Protein AF-A0AAN6F9S7-F1 (afdb_monomer)

Structure (mmCIF, N/CA/C/O backbone):
data_AF-A0AAN6F9S7-F1
#
_entry.id   AF-A0AAN6F9S7-F1
#
loop_
_atom_site.group_PDB
_atom_site.id
_atom_site.type_symbol
_atom_site.label_atom_id
_atom_site.label_alt_id
_atom_site.label_comp_id
_atom_site.label_asym_id
_atom_site.label_entity_id
_atom_site.label_seq_id
_atom_site.pdbx_PDB_ins_code
_atom_site.Cartn_x
_atom_site.Cartn_y
_atom_site.Cartn_z
_atom_site.occupancy
_atom_site.B_iso_or_equiv
_atom_site.auth_seq_id
_atom_site.auth_comp_id
_atom_site.auth_asym_id
_atom_site.auth_atom_id
_atom_site.pdbx_PDB_model_num
ATOM 1 N N . MET A 1 1 ? 1.714 12.979 25.355 1.00 50.81 1 MET A N 1
ATOM 2 C CA . MET A 1 1 ? 0.387 13.638 25.343 1.00 50.81 1 MET A CA 1
ATOM 3 C C . MET A 1 1 ? -0.474 12.946 24.302 1.00 50.81 1 MET A C 1
ATOM 5 O O . MET A 1 1 ? 0.011 12.750 23.197 1.00 50.81 1 MET A O 1
ATOM 9 N N . GLN A 1 2 ? -1.697 12.537 24.646 1.00 65.50 2 GLN A N 1
ATOM 10 C CA . GLN A 1 2 ? -2.642 11.987 23.668 1.00 65.50 2 GLN A CA 1
ATOM 11 C C . GLN A 1 2 ? -3.186 13.127 22.795 1.00 65.50 2 GLN A C 1
ATOM 13 O O . GLN A 1 2 ? -3.563 14.173 23.320 1.00 65.50 2 GLN A O 1
ATOM 18 N N . SER A 1 3 ? -3.188 12.944 21.473 1.00 86.12 3 SER A N 1
ATOM 19 C CA . SER A 1 3 ? -3.710 13.943 20.533 1.00 86.12 3 SER A CA 1
ATOM 20 C C . SER A 1 3 ? -5.235 14.063 20.643 1.00 86.12 3 SER A C 1
ATOM 22 O O . SER A 1 3 ? -5.933 13.059 20.799 1.00 86.12 3 SER A O 1
ATOM 24 N N . THR A 1 4 ? -5.769 15.278 20.501 1.00 90.75 4 THR A N 1
ATOM 25 C CA . THR A 1 4 ? -7.220 15.525 20.409 1.00 90.75 4 THR A CA 1
ATOM 26 C C . THR A 1 4 ? -7.850 14.761 19.242 1.00 90.75 4 THR A C 1
ATOM 28 O O . THR A 1 4 ? -8.953 14.234 19.371 1.00 90.75 4 THR A O 1
ATOM 31 N N . LEU A 1 5 ? -7.118 14.613 18.131 1.00 90.88 5 LEU A N 1
ATOM 32 C CA . LEU A 1 5 ? -7.551 13.822 16.979 1.00 90.88 5 LEU A CA 1
ATOM 33 C C . LEU A 1 5 ? -7.741 12.343 17.343 1.00 90.88 5 LEU A C 1
ATOM 35 O O . LEU A 1 5 ? -8.756 11.750 16.993 1.00 90.88 5 LEU A O 1
ATOM 39 N N . TYR A 1 6 ? -6.801 11.760 18.090 1.00 91.12 6 TYR A N 1
ATOM 40 C CA . TYR A 1 6 ? -6.883 10.366 18.532 1.00 91.12 6 TYR A CA 1
ATOM 41 C C . TYR A 1 6 ? -8.116 10.123 19.418 1.00 91.12 6 TYR A C 1
ATOM 43 O O . TYR A 1 6 ? -8.855 9.162 19.197 1.00 91.12 6 TYR A O 1
ATOM 51 N N . ALA A 1 7 ? -8.390 11.026 20.366 1.00 91.94 7 ALA A N 1
ATOM 52 C CA . ALA A 1 7 ? -9.572 10.933 21.223 1.00 91.94 7 ALA A CA 1
ATOM 53 C C . ALA A 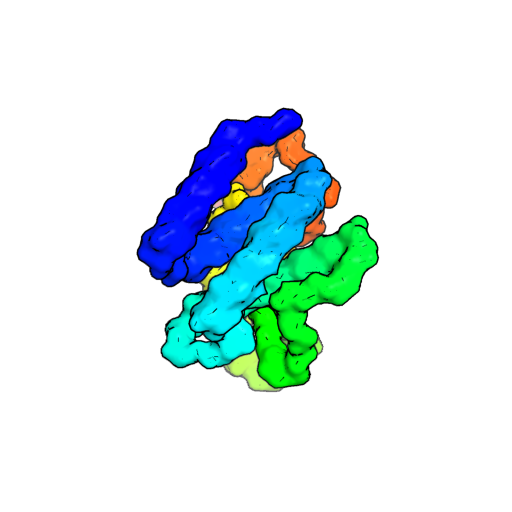1 7 ? -10.881 10.994 20.410 1.00 91.94 7 ALA A C 1
ATOM 55 O O . ALA A 1 7 ? -11.799 10.202 20.646 1.00 91.94 7 ALA A O 1
ATOM 56 N N . ASN A 1 8 ? -10.946 11.874 19.405 1.00 94.50 8 ASN A N 1
ATOM 57 C CA . ASN A 1 8 ? -12.099 11.990 18.509 1.00 94.50 8 ASN A CA 1
ATOM 58 C C . ASN A 1 8 ? -12.300 10.725 17.660 1.00 94.50 8 ASN A C 1
ATOM 60 O O . ASN A 1 8 ? -13.426 10.237 17.534 1.00 94.50 8 ASN A O 1
ATOM 64 N N . VAL A 1 9 ? -11.216 10.154 17.123 1.00 93.50 9 VAL A N 1
ATOM 65 C CA . VAL A 1 9 ? -11.259 8.903 16.349 1.00 93.50 9 VAL A CA 1
ATOM 66 C C . VAL A 1 9 ? -11.755 7.744 17.217 1.00 93.50 9 VAL A C 1
ATOM 68 O O . VAL A 1 9 ? -12.690 7.054 16.818 1.00 93.50 9 VAL A O 1
ATOM 71 N N . LYS A 1 10 ? -11.216 7.558 18.431 1.00 93.06 10 LYS A N 1
ATOM 72 C CA . LYS A 1 10 ? -11.673 6.500 19.356 1.00 93.06 10 LYS A CA 1
ATOM 73 C C . LYS A 1 10 ? -13.144 6.650 19.729 1.00 93.06 10 LYS A C 1
ATOM 75 O O . LYS A 1 10 ? -13.867 5.656 19.748 1.00 93.06 10 LYS A O 1
ATOM 80 N N . SER A 1 11 ? -13.589 7.880 19.979 1.00 94.81 11 SER A N 1
ATOM 81 C CA . SER A 1 11 ? -14.988 8.172 20.310 1.00 94.81 11 SER A CA 1
ATOM 82 C C . SER A 1 11 ? -15.916 7.819 19.147 1.00 94.81 11 SER A C 1
ATOM 84 O O . SER A 1 11 ? -16.926 7.147 19.336 1.00 94.81 11 SER A O 1
ATOM 86 N N . THR A 1 12 ? -15.531 8.192 17.925 1.00 94.88 12 THR A N 1
ATOM 87 C CA . THR A 1 12 ? -16.295 7.880 16.708 1.00 94.88 12 THR A CA 1
ATOM 88 C C . THR A 1 12 ? -16.335 6.375 16.438 1.00 94.88 12 THR A C 1
ATOM 90 O O . THR A 1 12 ? -17.400 5.830 16.162 1.00 94.88 12 THR A O 1
ATOM 93 N N . LEU A 1 13 ? -15.205 5.675 16.583 1.00 94.19 13 LEU A N 1
ATOM 94 C CA . LEU A 1 13 ? -15.141 4.217 16.440 1.00 94.19 13 LEU A CA 1
ATOM 95 C C . LEU A 1 13 ? -16.028 3.497 17.466 1.00 94.19 13 LEU A C 1
ATOM 97 O O . LEU A 1 13 ? -16.696 2.528 17.110 1.00 94.19 13 LEU A O 1
ATOM 101 N N . GLY A 1 14 ? -16.064 3.980 18.712 1.00 93.06 14 GLY A N 1
ATOM 102 C CA . GLY A 1 14 ? -16.951 3.452 19.750 1.00 93.06 14 GLY A CA 1
ATOM 103 C C . GLY A 1 14 ? -18.433 3.683 19.441 1.00 93.06 14 GLY A C 1
ATOM 104 O O . GLY A 1 14 ? -19.245 2.780 19.630 1.00 93.06 14 GLY A O 1
ATOM 105 N N . LEU A 1 15 ? -18.790 4.854 18.903 1.00 95.44 15 LEU A N 1
ATOM 106 C CA . LEU A 1 15 ? -20.161 5.150 18.468 1.00 95.44 15 LEU A CA 1
ATOM 107 C C . LEU A 1 15 ? -20.604 4.257 17.305 1.00 95.44 15 LEU A C 1
ATOM 109 O O . LEU A 1 15 ? -21.700 3.704 17.345 1.00 95.44 15 LEU A O 1
ATOM 113 N N . LEU A 1 16 ? -19.756 4.083 16.289 1.00 93.31 16 LEU A N 1
ATOM 114 C CA . LEU A 1 16 ? -20.054 3.204 15.153 1.00 93.31 16 LEU A CA 1
ATOM 115 C C . LEU A 1 16 ? -20.275 1.756 15.605 1.00 93.31 16 LEU A C 1
ATOM 117 O O . LEU A 1 16 ? -21.195 1.094 15.131 1.00 93.31 16 LEU A O 1
ATOM 121 N N . GLU A 1 17 ? -19.478 1.289 16.566 1.00 90.25 17 GLU A N 1
ATOM 122 C CA . GLU A 1 17 ? -19.620 -0.040 17.160 1.00 90.25 17 GLU A CA 1
ATOM 123 C C . GLU A 1 17 ? -20.923 -0.187 17.957 1.00 90.25 17 GLU A C 1
ATOM 125 O O . GLU A 1 17 ? -21.634 -1.175 17.780 1.00 90.25 17 GLU A O 1
ATOM 130 N N . ALA A 1 18 ? -21.293 0.818 18.758 1.00 92.75 18 ALA A N 1
ATOM 131 C CA . ALA A 1 18 ? -22.557 0.833 19.498 1.00 92.75 18 ALA A CA 1
ATOM 132 C C . ALA A 1 18 ? -23.789 0.823 18.575 1.00 92.75 18 ALA A C 1
ATOM 134 O O . ALA A 1 18 ? -24.818 0.240 18.909 1.00 92.75 18 ALA A O 1
ATOM 135 N N . LEU A 1 19 ? -23.673 1.443 17.400 1.00 94.69 19 LEU A N 1
ATOM 136 C CA . LEU A 1 19 ? -24.705 1.451 16.363 1.00 94.69 19 LEU A CA 1
ATOM 137 C C . LEU A 1 19 ? -24.661 0.209 15.454 1.00 94.69 19 LEU A C 1
ATOM 139 O O . LEU A 1 19 ? -25.454 0.111 14.520 1.00 94.69 19 LEU A O 1
ATOM 143 N N . ASN A 1 20 ? -23.748 -0.733 15.713 1.00 89.06 20 ASN A N 1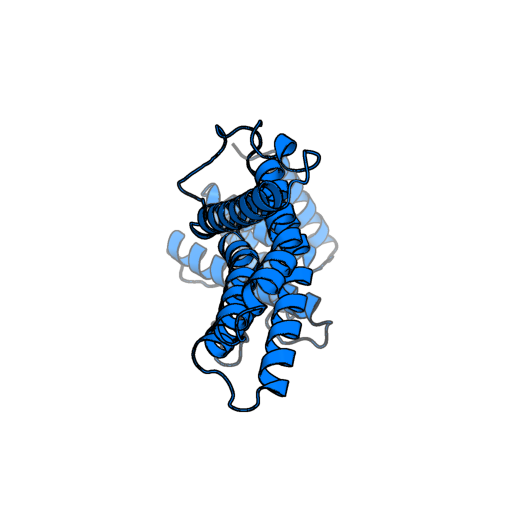
ATOM 144 C CA . ASN A 1 20 ? -23.512 -1.930 14.905 1.00 89.06 20 ASN A CA 1
ATOM 145 C C . ASN A 1 20 ? -23.203 -1.631 13.420 1.00 89.06 20 ASN A C 1
ATOM 147 O O . ASN A 1 20 ? -23.483 -2.446 12.538 1.00 89.06 20 ASN A O 1
ATOM 151 N N . TYR A 1 21 ? -22.604 -0.472 13.130 1.00 91.44 21 TYR A N 1
ATOM 152 C CA . TYR A 1 21 ? -22.098 -0.154 11.796 1.00 91.44 21 TYR A CA 1
ATOM 153 C C . TYR A 1 21 ? -20.731 -0.807 11.593 1.00 91.44 21 TYR A C 1
ATOM 155 O O . TYR A 1 21 ? -19.731 -0.408 12.191 1.00 91.44 21 TYR A O 1
ATOM 163 N N . GLN A 1 22 ? -20.690 -1.814 10.719 1.00 89.25 22 GLN A N 1
ATOM 164 C CA . GLN A 1 22 ? -19.474 -2.533 10.343 1.00 89.25 22 GLN A CA 1
ATOM 165 C C . GLN A 1 22 ? -19.223 -2.361 8.843 1.00 89.25 22 GLN A C 1
ATOM 167 O O . GLN A 1 22 ? -20.054 -2.743 8.019 1.00 89.25 22 GLN A O 1
ATOM 172 N N . SER A 1 23 ? -18.072 -1.793 8.489 1.00 91.81 23 SER A N 1
ATOM 173 C CA . SER A 1 23 ? -17.611 -1.657 7.105 1.00 91.81 23 SER A CA 1
ATOM 174 C C . SER A 1 23 ? -16.101 -1.883 7.022 1.00 91.81 23 SER A C 1
ATOM 176 O O . SER A 1 23 ? -15.410 -1.906 8.046 1.00 91.81 23 SER A O 1
ATOM 178 N N . LEU A 1 24 ? -15.586 -2.078 5.805 1.00 91.81 24 LEU A N 1
ATOM 179 C CA . LEU A 1 24 ? -14.158 -2.318 5.596 1.00 91.81 24 LEU A CA 1
ATOM 180 C C . LEU A 1 24 ? -13.338 -1.102 6.043 1.00 91.81 24 LEU A C 1
ATOM 182 O O . LEU A 1 24 ? -12.338 -1.251 6.737 1.00 91.81 24 LEU A O 1
ATOM 186 N N . GLU A 1 25 ? -13.832 0.092 5.741 1.00 92.31 25 GLU A N 1
ATOM 187 C CA . GLU A 1 25 ? -13.232 1.380 6.080 1.00 92.31 25 GLU A CA 1
ATOM 188 C C . GLU A 1 25 ? -13.176 1.586 7.599 1.00 92.31 25 GLU A C 1
ATOM 190 O O . GLU A 1 25 ? -12.201 2.127 8.123 1.00 92.31 25 GLU A O 1
ATOM 195 N N . VAL A 1 26 ? -14.188 1.115 8.340 1.00 92.50 26 VAL A N 1
ATOM 196 C CA . VAL A 1 26 ? -14.195 1.164 9.813 1.00 92.50 26 VAL A CA 1
ATOM 197 C C . VAL A 1 26 ? -13.119 0.247 10.395 1.00 92.50 26 VAL A C 1
ATOM 199 O O . VAL A 1 26 ? -12.436 0.628 11.349 1.00 92.50 26 VAL A O 1
ATOM 202 N N . VAL A 1 27 ? -12.930 -0.943 9.816 1.00 94.38 27 VAL A N 1
ATOM 203 C CA . VAL A 1 27 ? -11.855 -1.872 10.204 1.00 94.38 27 VAL A CA 1
ATOM 204 C C . VAL A 1 27 ? -10.484 -1.264 9.889 1.00 94.38 27 VAL A C 1
ATOM 206 O O . VAL A 1 27 ? -9.625 -1.221 10.767 1.00 94.38 27 VAL A O 1
ATOM 209 N N . GLN A 1 28 ? -10.295 -0.725 8.682 1.00 93.88 28 GLN A N 1
ATOM 210 C CA . GLN A 1 28 ? -9.059 -0.054 8.264 1.00 93.88 28 GLN A CA 1
ATOM 211 C C . GLN A 1 28 ? -8.729 1.153 9.161 1.00 93.88 28 GLN A C 1
ATOM 213 O O . GLN A 1 28 ? -7.606 1.284 9.645 1.00 93.88 28 GLN A O 1
ATOM 218 N N . SER A 1 29 ? -9.724 1.982 9.486 1.00 93.44 29 SER A N 1
ATOM 219 C CA . SER A 1 29 ? -9.567 3.119 10.407 1.00 93.44 29 SER A CA 1
ATOM 220 C C . SER A 1 29 ? -9.140 2.671 11.806 1.00 93.44 29 SER A C 1
ATOM 222 O O . SER A 1 29 ? -8.295 3.300 12.446 1.00 93.44 29 SER A O 1
ATOM 224 N N . ARG A 1 30 ? -9.693 1.551 12.289 1.00 92.88 30 ARG A N 1
ATOM 225 C CA . ARG A 1 30 ? -9.321 0.970 13.583 1.00 92.88 30 ARG A CA 1
ATOM 226 C C . ARG A 1 30 ? -7.897 0.404 13.562 1.00 92.88 30 ARG A C 1
ATOM 228 O O . ARG A 1 30 ? -7.179 0.605 14.535 1.00 92.88 30 ARG A O 1
ATOM 235 N N . LEU A 1 31 ? -7.454 -0.212 12.461 1.00 94.25 31 LEU A N 1
ATOM 236 C CA . LEU A 1 31 ? -6.065 -0.666 12.278 1.00 94.25 31 LEU A CA 1
ATOM 237 C C . LEU A 1 31 ? -5.062 0.492 12.299 1.00 94.25 31 LEU A C 1
ATOM 239 O O . LEU A 1 31 ? -4.034 0.394 12.966 1.00 94.25 31 LEU A O 1
ATOM 243 N N . LEU A 1 32 ? -5.370 1.611 11.636 1.00 91.88 32 LEU A N 1
ATOM 244 C CA . LEU A 1 32 ? -4.539 2.820 11.708 1.00 91.88 32 LEU A CA 1
ATOM 245 C C . LEU A 1 32 ? -4.442 3.353 13.145 1.00 91.88 32 LEU A C 1
ATOM 247 O O . LEU A 1 32 ? -3.375 3.777 13.589 1.00 91.88 32 LEU A O 1
ATOM 251 N N . CYS A 1 33 ? -5.541 3.278 13.900 1.00 92.50 33 CYS A N 1
ATOM 252 C CA . CYS A 1 33 ? -5.555 3.633 15.315 1.00 92.50 33 CYS A CA 1
ATOM 253 C C . CYS A 1 33 ? -4.667 2.697 16.159 1.00 92.50 33 CYS A C 1
ATOM 255 O O . CYS A 1 33 ? -3.901 3.189 16.984 1.00 92.50 33 CYS A O 1
ATOM 257 N N . VAL A 1 34 ? -4.684 1.382 15.900 1.00 91.50 34 VAL A N 1
ATOM 258 C CA . VAL A 1 34 ? -3.772 0.413 16.546 1.00 91.50 34 VAL A CA 1
ATOM 259 C C . VAL A 1 34 ? -2.309 0.760 16.260 1.00 91.50 34 VAL A C 1
ATOM 261 O O . VAL A 1 34 ? -1.495 0.792 17.181 1.00 91.50 34 VAL A O 1
ATOM 264 N N . PHE A 1 35 ? -1.967 1.062 15.003 1.00 87.69 35 PHE A N 1
ATOM 265 C CA . PHE A 1 35 ? -0.614 1.492 14.630 1.00 87.69 35 PHE A CA 1
ATOM 266 C C . PHE A 1 35 ? -0.181 2.746 15.394 1.00 87.69 35 PHE A C 1
ATOM 268 O O . PHE A 1 35 ? 0.939 2.803 15.903 1.00 87.69 35 PHE A O 1
ATOM 275 N N . TYR A 1 36 ? -1.074 3.733 15.514 1.00 87.69 36 TYR A N 1
ATOM 276 C CA . TYR A 1 36 ? -0.820 4.938 16.300 1.00 87.69 36 TYR A CA 1
ATOM 277 C C . TYR A 1 36 ? -0.573 4.616 17.781 1.00 87.69 36 TYR A C 1
ATOM 279 O O . TYR A 1 36 ? 0.423 5.077 18.343 1.00 87.69 36 TYR A O 1
ATOM 287 N N . GLU A 1 37 ? -1.451 3.823 18.406 1.00 90.94 37 GLU A N 1
ATOM 288 C CA . GLU A 1 37 ? -1.346 3.421 19.816 1.00 90.94 37 GLU A CA 1
ATOM 289 C C . GLU A 1 37 ? -0.014 2.704 20.077 1.00 90.94 37 GLU A C 1
ATOM 291 O O . GLU A 1 37 ? 0.688 3.025 21.035 1.00 90.94 37 GLU A O 1
ATOM 296 N N . MET A 1 38 ? 0.378 1.799 19.180 1.00 84.06 38 MET A N 1
ATOM 297 C CA . MET A 1 38 ? 1.628 1.051 19.262 1.00 84.06 38 MET A CA 1
ATOM 298 C C . MET A 1 38 ? 2.868 1.931 19.068 1.00 84.06 38 MET A C 1
ATOM 300 O O . MET A 1 38 ? 3.799 1.847 19.865 1.00 84.06 38 MET A O 1
ATOM 304 N N . GLY A 1 39 ? 2.867 2.826 18.073 1.00 79.94 39 GLY A N 1
ATOM 305 C CA . GLY A 1 39 ? 3.973 3.762 17.827 1.00 79.94 39 GLY A CA 1
ATOM 306 C C . GLY A 1 39 ? 4.213 4.748 18.977 1.00 79.94 39 GLY A C 1
ATOM 307 O O . GLY A 1 39 ? 5.330 5.221 19.161 1.00 79.94 39 GLY A O 1
ATOM 308 N N . HIS A 1 40 ? 3.187 5.015 19.789 1.00 83.88 40 HIS A N 1
ATOM 309 C CA . HIS A 1 40 ? 3.283 5.842 20.998 1.00 83.88 40 HIS A CA 1
ATOM 310 C C . HIS A 1 40 ? 3.478 5.021 22.286 1.00 83.88 40 HIS A C 1
ATOM 312 O O . HIS A 1 40 ? 3.452 5.589 23.378 1.00 83.88 40 HIS A O 1
ATOM 318 N N . GLY A 1 41 ? 3.647 3.698 22.188 1.00 82.88 41 GLY A N 1
ATOM 319 C CA . GLY A 1 41 ? 3.864 2.815 23.338 1.00 82.88 41 GLY A CA 1
ATOM 320 C C . GLY A 1 41 ? 2.632 2.588 24.225 1.00 82.88 41 GLY A C 1
ATOM 321 O O . GLY A 1 41 ? 2.766 2.132 25.358 1.00 82.88 41 GLY A O 1
ATOM 322 N N . ILE A 1 42 ? 1.420 2.874 23.743 1.00 89.62 42 ILE A N 1
ATOM 323 C CA . ILE A 1 42 ? 0.155 2.670 24.470 1.00 89.62 42 ILE A CA 1
ATOM 324 C C . ILE A 1 42 ? -0.327 1.218 24.277 1.00 89.62 42 ILE A C 1
ATOM 326 O O . ILE A 1 42 ? -1.432 0.958 23.797 1.00 89.62 42 ILE A O 1
ATOM 330 N N . LEU A 1 43 ? 0.522 0.252 24.637 1.00 86.81 43 LEU A N 1
ATOM 331 C CA . LEU A 1 43 ? 0.337 -1.172 24.318 1.00 86.81 43 LEU A CA 1
ATOM 332 C C . LEU A 1 43 ? -0.989 -1.778 24.823 1.00 86.81 43 LEU A C 1
ATOM 334 O O . LEU A 1 43 ? -1.627 -2.496 24.052 1.00 86.81 43 LEU A O 1
ATOM 338 N N . PRO A 1 44 ? -1.487 -1.467 26.042 1.00 91.31 44 PRO A N 1
ATOM 339 C CA . PRO A 1 44 ? -2.778 -1.993 26.491 1.00 91.31 44 PRO A CA 1
ATOM 340 C C . PRO A 1 44 ? -3.951 -1.533 25.616 1.00 91.31 44 PRO A C 1
ATOM 342 O O . PRO A 1 44 ? -4.853 -2.316 25.325 1.00 91.31 44 PRO A O 1
ATOM 345 N N . ALA A 1 45 ? -3.933 -0.273 25.164 1.00 91.88 45 ALA A N 1
ATOM 346 C CA . ALA A 1 45 ? -4.964 0.245 24.268 1.00 91.88 45 ALA A CA 1
ATOM 347 C C . ALA A 1 45 ? -4.867 -0.417 22.888 1.00 91.88 45 ALA A C 1
ATOM 349 O O . ALA A 1 45 ? -5.890 -0.872 22.376 1.00 91.88 45 ALA A O 1
ATOM 350 N N . ALA A 1 46 ? -3.643 -0.554 22.360 1.00 91.50 46 ALA A N 1
ATOM 351 C CA . ALA A 1 46 ? -3.369 -1.236 21.096 1.00 91.50 46 ALA A CA 1
ATOM 352 C C . ALA A 1 46 ? -3.907 -2.674 21.099 1.00 91.50 46 ALA A C 1
ATOM 354 O O . ALA A 1 46 ? -4.583 -3.074 20.154 1.00 91.50 46 ALA A O 1
ATOM 355 N N . SER A 1 47 ? -3.685 -3.420 22.186 1.00 90.94 47 SER A N 1
ATOM 356 C CA . SER A 1 47 ? -4.157 -4.804 22.332 1.00 90.94 47 SER A CA 1
ATOM 357 C C . SER A 1 47 ? -5.684 -4.900 22.308 1.00 90.94 47 SER A C 1
ATOM 359 O O . SER A 1 47 ? -6.249 -5.667 21.527 1.00 90.94 47 SER A O 1
ATOM 361 N N . ILE A 1 48 ? -6.383 -4.049 23.067 1.00 92.75 48 ILE A N 1
ATOM 362 C CA . ILE A 1 48 ? -7.856 -4.023 23.083 1.00 92.75 48 ILE A CA 1
ATOM 363 C C . ILE A 1 48 ? -8.419 -3.617 21.713 1.00 92.75 48 ILE A C 1
ATOM 365 O O . ILE A 1 48 ? -9.348 -4.254 21.198 1.00 92.75 48 ILE A O 1
ATOM 369 N N . SER A 1 49 ? -7.865 -2.563 21.108 1.00 93.94 49 SER A N 1
ATOM 370 C CA . SER A 1 49 ? -8.264 -2.084 19.783 1.00 93.94 49 SER A CA 1
ATOM 371 C C . SER A 1 49 ? -8.088 -3.174 18.727 1.00 93.94 49 SER A C 1
ATOM 373 O O . SER A 1 49 ? -8.998 -3.405 17.924 1.00 93.94 49 SER A O 1
ATOM 375 N N . LEU A 1 50 ? -6.955 -3.881 18.758 1.00 93.62 50 LEU A N 1
ATOM 376 C CA . LEU A 1 50 ? -6.633 -4.944 17.816 1.00 93.62 50 LEU A CA 1
ATOM 377 C C . LEU A 1 50 ? -7.524 -6.172 18.010 1.00 93.62 50 LEU A C 1
ATOM 379 O O . LEU A 1 50 ? -8.066 -6.682 17.031 1.00 93.62 50 LEU A O 1
ATOM 383 N N . ALA A 1 51 ? -7.758 -6.600 19.251 1.00 93.19 51 ALA A N 1
ATOM 384 C CA . ALA A 1 51 ? -8.666 -7.702 19.561 1.00 93.19 51 ALA A CA 1
ATOM 385 C C . ALA A 1 51 ? -10.090 -7.426 19.055 1.00 93.19 51 ALA A C 1
ATOM 387 O O . ALA A 1 51 ? -10.745 -8.296 18.473 1.00 93.19 51 ALA A O 1
ATOM 388 N N . THR A 1 52 ? -10.559 -6.188 19.228 1.00 92.38 52 THR A N 1
ATOM 389 C CA . THR A 1 52 ? -11.857 -5.736 18.710 1.00 92.38 52 THR A CA 1
ATOM 390 C C . THR A 1 52 ? -11.870 -5.772 17.184 1.00 92.38 52 THR A C 1
ATOM 392 O O . THR A 1 52 ? -12.778 -6.337 16.573 1.00 92.38 52 THR A O 1
ATOM 395 N N . CYS A 1 53 ? -10.813 -5.251 16.559 1.00 93.69 53 CYS A N 1
ATOM 396 C CA . CYS A 1 53 ? -10.633 -5.269 15.113 1.00 93.69 53 CYS A CA 1
ATOM 397 C C . CYS A 1 53 ? -10.637 -6.699 14.550 1.00 93.69 53 CYS A C 1
ATOM 399 O O . CYS A 1 53 ? -11.297 -6.966 13.549 1.00 93.69 53 CYS A O 1
ATOM 401 N N . ALA A 1 54 ? -9.983 -7.645 15.227 1.00 93.31 54 ALA A N 1
ATOM 402 C CA . ALA A 1 54 ? -9.926 -9.043 14.815 1.00 93.31 54 ALA A CA 1
ATOM 403 C C . ALA A 1 54 ? -11.298 -9.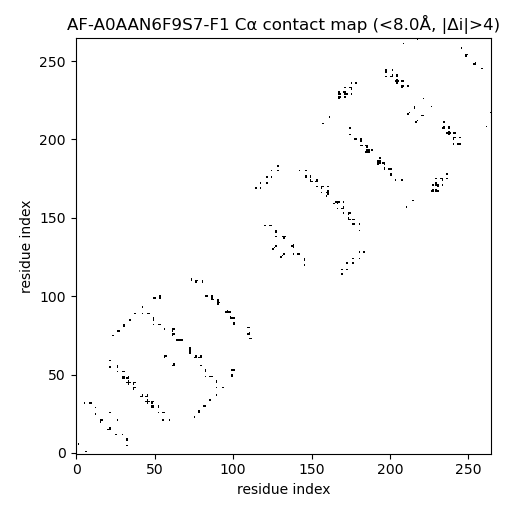726 14.884 1.00 93.31 54 ALA A C 1
ATOM 405 O O . ALA A 1 54 ? -11.635 -10.527 14.010 1.00 93.31 54 ALA A O 1
ATOM 406 N N . LYS A 1 55 ? -12.115 -9.404 15.895 1.00 92.38 55 LYS A N 1
ATOM 407 C CA . LYS A 1 55 ? -13.490 -9.916 16.003 1.00 92.38 55 LYS A CA 1
ATOM 408 C C . LYS A 1 55 ? -14.376 -9.392 14.872 1.00 92.38 55 LYS A C 1
ATOM 410 O O . LYS A 1 55 ? -15.039 -10.197 14.221 1.00 92.38 55 LYS A O 1
ATOM 415 N N . VAL A 1 56 ? -14.328 -8.088 14.590 1.00 91.75 56 VAL A N 1
ATOM 416 C CA . VAL A 1 56 ? -15.099 -7.466 13.495 1.00 91.75 56 VAL A CA 1
ATOM 417 C C . VAL A 1 56 ? -14.627 -7.969 12.123 1.00 91.75 56 VAL A C 1
ATOM 419 O O . VAL A 1 56 ? -15.426 -8.373 11.284 1.00 91.75 56 VAL A O 1
ATOM 422 N N . ALA A 1 57 ? -13.317 -8.051 11.893 1.00 92.50 57 ALA A N 1
ATOM 423 C CA . ALA A 1 57 ? -12.761 -8.593 10.652 1.00 92.50 57 ALA A CA 1
ATOM 424 C C . ALA A 1 57 ? -13.204 -10.048 10.400 1.00 92.50 57 ALA A C 1
ATOM 426 O O . ALA A 1 57 ? -13.477 -10.444 9.260 1.00 92.50 57 ALA A O 1
ATOM 427 N N . ARG A 1 58 ? -13.304 -10.859 11.463 1.00 90.75 58 ARG A N 1
ATOM 428 C CA . ARG A 1 58 ? -13.818 -12.230 11.371 1.00 90.75 58 ARG A CA 1
ATOM 429 C C . ARG A 1 58 ? -15.316 -12.290 11.107 1.00 90.75 58 ARG A C 1
ATOM 431 O O . ARG A 1 58 ? -15.698 -13.087 10.252 1.00 90.75 58 ARG A O 1
ATOM 438 N N . SER A 1 59 ? -16.141 -11.478 11.776 1.00 90.94 59 SER A N 1
ATOM 439 C CA . SER A 1 59 ? -17.592 -11.444 11.514 1.00 90.94 59 SER A CA 1
ATOM 440 C C . SER A 1 59 ? -17.889 -11.047 10.068 1.00 90.94 59 SER A C 1
ATOM 442 O O . SER A 1 59 ? -18.789 -11.600 9.442 1.00 90.94 59 SER A O 1
ATOM 444 N N . MET A 1 60 ? -17.059 -10.174 9.496 1.00 89.88 60 MET A N 1
ATOM 445 C CA . MET A 1 60 ? -17.124 -9.771 8.092 1.00 89.88 60 MET A CA 1
ATOM 446 C C . MET A 1 60 ? -16.533 -10.793 7.108 1.00 89.88 60 MET A C 1
ATOM 448 O O . MET A 1 60 ? -16.560 -10.548 5.902 1.00 89.88 60 MET A O 1
ATOM 452 N N . ASN A 1 61 ? -15.989 -11.921 7.580 1.00 89.44 61 ASN A N 1
ATOM 453 C CA . ASN A 1 61 ? -15.295 -12.929 6.771 1.00 89.44 61 ASN A CA 1
ATOM 454 C C . ASN A 1 61 ? -14.149 -12.352 5.908 1.00 89.44 61 ASN A C 1
ATOM 456 O O . ASN A 1 61 ? -13.962 -12.780 4.772 1.00 89.44 61 ASN A O 1
ATOM 460 N N . LEU A 1 62 ? -13.364 -11.392 6.421 1.00 88.56 62 LEU A N 1
ATOM 461 C CA . LEU A 1 62 ? -12.210 -10.838 5.680 1.00 88.56 62 LEU A CA 1
ATOM 462 C C . LEU A 1 62 ? -11.116 -11.884 5.399 1.00 88.56 62 LEU A C 1
ATOM 464 O O . LEU A 1 62 ? -10.387 -11.777 4.424 1.00 88.56 62 LEU A O 1
ATOM 468 N N . HIS A 1 63 ? -11.039 -12.918 6.234 1.00 82.38 63 HIS A N 1
ATOM 469 C CA . HIS A 1 63 ? -10.088 -14.028 6.139 1.00 82.38 63 HIS A CA 1
ATOM 470 C C . HIS A 1 63 ? -10.467 -15.102 5.110 1.00 82.38 63 HIS A C 1
ATOM 472 O O . HIS A 1 63 ? -9.802 -16.136 5.048 1.00 82.38 63 HIS A O 1
ATOM 478 N N . LYS A 1 64 ? -11.581 -14.925 4.393 1.00 83.62 64 LYS A N 1
ATOM 479 C CA . LYS A 1 64 ? -12.075 -15.867 3.387 1.00 83.62 64 LYS A CA 1
ATOM 480 C C . LYS A 1 64 ? -12.153 -15.180 2.039 1.00 83.62 64 LYS A C 1
ATOM 482 O O . LYS A 1 64 ? -12.426 -13.983 1.946 1.00 83.62 64 LYS A O 1
ATOM 487 N N . ARG A 1 65 ? -11.999 -15.989 0.995 1.00 77.00 65 ARG A N 1
ATOM 488 C CA . ARG A 1 65 ? -12.267 -15.560 -0.369 1.00 77.00 65 ARG A CA 1
ATOM 489 C C . ARG A 1 65 ? -13.734 -15.152 -0.515 1.00 77.00 65 ARG A C 1
ATOM 491 O O . ARG A 1 65 ? -14.621 -15.804 0.036 1.00 77.00 65 ARG A O 1
ATOM 498 N N . SER A 1 66 ? -13.975 -14.071 -1.243 1.00 76.00 66 SER A N 1
ATOM 499 C CA . SER A 1 66 ? -15.295 -13.466 -1.416 1.00 76.00 66 SER A CA 1
ATOM 500 C C . SER A 1 66 ? -15.569 -13.270 -2.902 1.00 76.00 66 SER A C 1
ATOM 502 O O . SER A 1 66 ? -14.661 -12.918 -3.642 1.00 76.00 66 SER A O 1
ATOM 504 N N . ALA A 1 67 ? -16.819 -13.431 -3.342 1.00 77.25 67 ALA A N 1
ATOM 505 C CA . ALA A 1 67 ? -17.237 -13.189 -4.732 1.00 77.25 67 ALA A CA 1
ATOM 506 C C . ALA A 1 67 ? -17.335 -11.685 -5.089 1.00 77.25 67 ALA A C 1
ATOM 508 O O . ALA A 1 67 ? -18.120 -11.281 -5.943 1.00 77.25 67 ALA A O 1
ATOM 509 N N . THR A 1 68 ? -16.589 -10.838 -4.382 1.00 76.25 68 THR A N 1
ATOM 510 C CA . THR A 1 68 ? -16.545 -9.386 -4.579 1.00 76.25 68 THR A CA 1
ATOM 511 C C . THR A 1 68 ? -15.689 -9.016 -5.793 1.00 76.25 68 THR A C 1
ATOM 513 O O . THR A 1 68 ? -14.856 -9.818 -6.208 1.00 76.25 68 THR A O 1
ATOM 516 N N . PRO A 1 69 ? -15.840 -7.800 -6.353 1.00 77.94 69 PRO A N 1
ATOM 517 C CA . PRO A 1 69 ? -14.945 -7.306 -7.398 1.00 77.94 69 PRO A CA 1
ATOM 518 C C . PRO A 1 69 ? -13.473 -7.433 -6.988 1.00 77.94 69 PRO A C 1
ATOM 520 O O . PRO A 1 69 ? -13.150 -7.202 -5.823 1.00 77.94 69 PRO A O 1
ATOM 523 N N . ALA A 1 70 ? -12.590 -7.743 -7.942 1.00 74.25 70 ALA A N 1
ATOM 524 C CA . ALA A 1 70 ? -11.185 -8.072 -7.674 1.00 74.25 70 ALA A CA 1
ATOM 525 C C . ALA A 1 70 ? -10.448 -7.012 -6.830 1.00 74.25 70 ALA A C 1
ATOM 527 O O . ALA A 1 70 ? -9.722 -7.361 -5.906 1.00 74.25 70 ALA A O 1
ATOM 528 N N . VAL A 1 71 ? -10.692 -5.723 -7.093 1.00 73.12 71 VAL A N 1
ATOM 529 C CA . VAL A 1 71 ? -10.104 -4.609 -6.324 1.00 73.12 71 VAL A CA 1
ATOM 530 C C . VAL A 1 71 ? -10.550 -4.646 -4.859 1.00 73.12 71 VAL A C 1
ATOM 532 O O . VAL A 1 71 ? -9.732 -4.557 -3.951 1.00 73.12 71 VAL A O 1
ATOM 535 N N . LEU A 1 72 ? -11.848 -4.836 -4.610 1.00 77.75 72 LEU A N 1
ATOM 536 C CA . LEU A 1 72 ? -12.387 -4.898 -3.252 1.00 77.75 72 LEU A CA 1
ATOM 537 C C . LEU A 1 72 ? -11.966 -6.186 -2.529 1.00 77.75 72 LEU A C 1
ATOM 539 O O . LEU A 1 72 ? -11.742 -6.175 -1.321 1.00 77.75 72 LEU A O 1
ATOM 543 N N . GLU A 1 73 ? -11.864 -7.304 -3.250 1.00 82.69 73 GLU A N 1
ATOM 544 C CA . GLU A 1 73 ? -11.318 -8.554 -2.715 1.00 82.69 73 GLU A CA 1
ATOM 545 C C . GLU A 1 73 ? -9.867 -8.360 -2.250 1.00 82.69 73 GLU A C 1
ATOM 547 O O . GLU A 1 73 ? -9.499 -8.831 -1.172 1.00 82.69 73 GLU A O 1
ATOM 552 N N . GLU A 1 74 ? -9.070 -7.610 -3.012 1.00 84.88 74 GLU A N 1
ATOM 553 C CA . GLU A 1 74 ? -7.686 -7.293 -2.670 1.00 84.88 74 GLU A CA 1
ATOM 554 C C . GLU A 1 74 ? -7.575 -6.357 -1.459 1.00 84.88 74 GLU A C 1
ATOM 556 O O . GLU A 1 74 ? -6.832 -6.659 -0.525 1.00 84.88 74 GLU A O 1
ATOM 561 N N . GLU A 1 75 ? -8.384 -5.298 -1.388 1.00 85.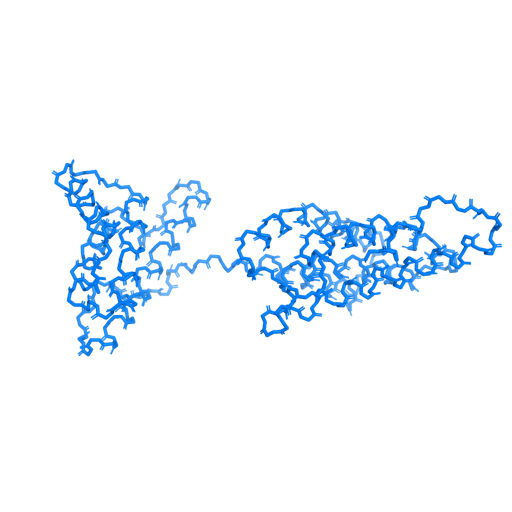25 75 GLU A N 1
ATOM 562 C CA . GLU A 1 75 ? -8.453 -4.414 -0.214 1.00 85.25 75 GLU A CA 1
ATOM 563 C C . GLU A 1 75 ? -8.813 -5.177 1.073 1.00 85.25 75 GLU A C 1
ATOM 565 O O . GLU A 1 75 ? -8.195 -5.004 2.131 1.00 85.25 75 GLU A O 1
ATOM 570 N N . ARG A 1 76 ? -9.782 -6.098 0.989 1.00 90.75 76 ARG A N 1
ATOM 571 C CA . ARG A 1 76 ? -10.170 -6.973 2.110 1.00 90.75 76 ARG A CA 1
ATOM 572 C C . ARG A 1 76 ? -9.019 -7.878 2.537 1.00 90.75 76 ARG A C 1
ATOM 574 O O . ARG A 1 76 ? -8.773 -8.033 3.735 1.00 90.75 76 ARG A O 1
ATOM 581 N N . LYS A 1 77 ? -8.309 -8.447 1.562 1.00 89.56 77 LYS A N 1
ATOM 582 C CA . LYS A 1 77 ? -7.163 -9.330 1.780 1.00 89.56 77 LYS A CA 1
ATOM 583 C C . LYS A 1 77 ? -6.012 -8.577 2.450 1.00 89.56 77 LYS A C 1
ATOM 585 O O . LYS A 1 77 ? -5.531 -9.023 3.489 1.00 89.56 77 LYS A O 1
ATOM 590 N N . ARG A 1 78 ? -5.627 -7.404 1.941 1.00 88.94 78 ARG A N 1
ATOM 591 C CA . ARG A 1 78 ? -4.600 -6.529 2.542 1.00 88.94 78 ARG A CA 1
ATOM 592 C C . ARG A 1 78 ? -4.941 -6.151 3.974 1.00 88.94 78 ARG A C 1
ATOM 594 O O . ARG A 1 78 ? -4.103 -6.289 4.861 1.00 88.94 78 ARG A O 1
ATOM 601 N N . THR A 1 79 ? -6.194 -5.777 4.216 1.00 92.88 79 THR A N 1
ATOM 602 C CA . THR A 1 79 ? -6.695 -5.452 5.559 1.00 92.88 79 THR A CA 1
ATOM 603 C C . THR A 1 79 ? -6.546 -6.640 6.519 1.00 92.88 79 THR A C 1
ATOM 605 O O . THR A 1 79 ? -6.098 -6.472 7.654 1.00 92.88 79 THR A O 1
ATOM 608 N N . TRP A 1 80 ? -6.864 -7.861 6.070 1.00 93.06 80 TRP A N 1
ATOM 609 C CA . TRP A 1 80 ? -6.679 -9.078 6.870 1.00 93.06 80 TRP A CA 1
ATOM 610 C C . TRP A 1 80 ? -5.203 -9.375 7.166 1.00 93.06 80 TRP A C 1
ATOM 612 O O . TRP A 1 80 ? -4.845 -9.658 8.311 1.00 93.06 80 TRP A O 1
ATOM 622 N N . TRP A 1 81 ? -4.331 -9.276 6.161 1.00 90.44 81 TRP A N 1
ATOM 623 C CA . TRP A 1 81 ? -2.897 -9.501 6.344 1.00 90.44 81 TRP A CA 1
ATOM 624 C C . TRP A 1 81 ? -2.245 -8.429 7.227 1.00 90.44 81 TRP A C 1
ATOM 626 O O . TRP A 1 81 ? -1.380 -8.761 8.034 1.00 90.44 81 TRP A O 1
ATOM 636 N N . MET A 1 82 ? -2.687 -7.171 7.154 1.00 89.19 82 MET A N 1
ATOM 637 C CA . MET A 1 82 ? -2.248 -6.096 8.054 1.00 89.19 82 MET A CA 1
ATOM 638 C C . MET A 1 82 ? -2.604 -6.408 9.512 1.00 89.19 82 MET A C 1
ATOM 640 O O . MET A 1 82 ? -1.734 -6.344 10.378 1.00 89.19 82 MET A O 1
ATOM 644 N N . LEU A 1 83 ? -3.853 -6.807 9.776 1.00 91.69 83 LEU A N 1
ATOM 645 C CA . LEU A 1 83 ? -4.313 -7.233 11.103 1.00 91.69 83 LEU A CA 1
ATOM 646 C C . LEU A 1 83 ? -3.440 -8.367 11.664 1.00 91.69 83 LEU A C 1
ATOM 648 O O . LEU A 1 83 ? -2.986 -8.298 12.801 1.00 91.69 83 LEU A O 1
ATOM 652 N N . LEU A 1 84 ? -3.194 -9.395 10.856 1.00 89.50 84 LEU A N 1
ATOM 653 C CA . LEU A 1 84 ? -2.419 -10.579 11.224 1.00 89.50 84 LEU A CA 1
ATOM 654 C C . LEU A 1 84 ? -0.938 -10.258 11.502 1.00 89.50 84 LEU A C 1
ATOM 656 O O . LEU A 1 84 ? -0.353 -10.805 12.436 1.00 89.50 84 LEU A O 1
ATOM 660 N N . ASN A 1 85 ? -0.330 -9.348 10.736 1.00 84.56 85 ASN A N 1
ATOM 661 C CA . ASN A 1 85 ? 1.034 -8.878 11.004 1.00 84.56 85 ASN A CA 1
ATOM 662 C C . ASN A 1 85 ? 1.110 -8.046 12.290 1.00 84.56 85 ASN A C 1
ATOM 664 O O . ASN A 1 85 ? 2.005 -8.266 13.107 1.00 84.56 85 ASN A O 1
ATOM 668 N N . LEU A 1 86 ? 0.158 -7.132 12.496 1.00 85.44 86 LEU A N 1
ATOM 669 C CA . LEU A 1 86 ? 0.083 -6.329 13.715 1.00 85.44 86 LEU A CA 1
ATOM 670 C C . LEU A 1 86 ? -0.092 -7.181 14.970 1.00 85.44 86 LEU A C 1
ATOM 672 O O . LEU A 1 86 ? 0.530 -6.890 15.982 1.00 85.44 86 LEU A O 1
ATOM 676 N N . ASP A 1 87 ? -0.908 -8.230 14.906 1.00 86.06 87 ASP A N 1
ATOM 677 C CA . ASP A 1 87 ? -1.168 -9.140 16.028 1.00 86.06 87 ASP A CA 1
ATOM 678 C C . ASP A 1 87 ? 0.091 -9.871 16.480 1.00 86.06 87 ASP A C 1
ATOM 680 O O . ASP A 1 87 ? 0.435 -9.858 17.662 1.00 86.06 87 ASP A O 1
ATOM 684 N N . ARG A 1 88 ? 0.867 -10.393 15.526 1.00 82.12 88 ARG A N 1
ATOM 685 C CA . ARG A 1 88 ? 2.173 -10.990 15.831 1.00 82.12 88 ARG A CA 1
ATOM 686 C C . ARG A 1 88 ? 3.166 -9.970 16.362 1.00 82.12 88 ARG A C 1
ATOM 688 O O . ARG A 1 88 ? 3.876 -10.251 17.322 1.00 82.12 88 ARG A O 1
ATOM 695 N N . PHE A 1 89 ? 3.228 -8.791 15.753 1.00 78.62 89 PHE A N 1
ATOM 696 C CA . PHE A 1 89 ? 4.172 -7.760 16.168 1.00 78.62 89 PHE A CA 1
ATOM 697 C C . PHE A 1 89 ? 3.860 -7.233 17.577 1.00 78.62 89 PHE A C 1
ATOM 699 O O . PHE A 1 89 ? 4.760 -7.107 18.406 1.00 78.62 89 PHE A O 1
ATOM 706 N N . LEU A 1 90 ? 2.582 -7.012 17.891 1.00 78.69 90 LEU A N 1
ATOM 707 C CA . LEU A 1 90 ? 2.140 -6.587 19.214 1.00 78.69 90 LEU A CA 1
ATOM 708 C C . LEU A 1 90 ? 2.374 -7.672 20.275 1.00 78.69 90 LEU A C 1
ATOM 710 O O . LEU A 1 90 ? 2.793 -7.342 21.385 1.00 78.69 90 LEU A O 1
ATOM 714 N N . SER A 1 91 ? 2.156 -8.944 19.926 1.00 77.94 91 SER A N 1
ATOM 715 C CA . SER A 1 91 ? 2.476 -10.103 20.770 1.00 77.94 91 SER A CA 1
ATOM 716 C C . SER A 1 91 ? 3.963 -10.147 21.132 1.00 77.94 91 SER A C 1
ATOM 718 O O . SER A 1 91 ? 4.309 -10.262 22.309 1.00 77.94 91 SER A O 1
ATOM 720 N N . VAL A 1 92 ? 4.845 -9.948 20.146 1.00 78.06 92 VAL A N 1
ATOM 721 C CA . VAL A 1 92 ? 6.301 -9.898 20.356 1.00 78.06 92 VAL A CA 1
ATOM 722 C C . VAL A 1 92 ? 6.697 -8.739 21.270 1.00 78.06 92 VAL A C 1
ATOM 724 O O . VAL A 1 92 ? 7.472 -8.943 22.201 1.00 78.06 92 VAL A O 1
ATOM 727 N N . ILE A 1 93 ? 6.160 -7.535 21.045 1.00 74.56 93 ILE A N 1
ATOM 728 C CA . ILE A 1 93 ? 6.499 -6.359 21.865 1.00 74.56 93 ILE A CA 1
ATOM 729 C C . ILE A 1 93 ? 5.979 -6.500 23.298 1.00 74.56 93 ILE A C 1
ATOM 731 O O . ILE A 1 93 ? 6.651 -6.093 24.243 1.00 74.56 93 ILE A O 1
ATOM 735 N N . SER A 1 94 ? 4.776 -7.047 23.462 1.00 75.00 94 SER A N 1
ATOM 736 C CA . SER A 1 94 ? 4.117 -7.136 24.769 1.00 75.00 94 SER A CA 1
ATOM 737 C C . SER A 1 94 ? 4.568 -8.357 25.575 1.00 75.00 94 SER A C 1
ATOM 739 O O . SER A 1 94 ? 4.290 -8.427 26.769 1.00 75.00 94 SER A O 1
ATOM 741 N N . GLY A 1 95 ? 5.246 -9.320 24.938 1.00 74.06 95 GLY A N 1
ATOM 742 C CA . GLY A 1 95 ? 5.596 -10.606 25.543 1.00 74.06 95 GLY A CA 1
ATOM 743 C C . GLY A 1 95 ? 4.384 -11.506 25.814 1.00 74.06 95 GLY A C 1
ATOM 744 O O . GLY A 1 95 ? 4.490 -12.441 26.605 1.00 74.06 95 GLY A O 1
ATOM 745 N N . ASP A 1 96 ? 3.237 -11.220 25.190 1.00 76.06 96 ASP A N 1
ATOM 746 C CA . ASP A 1 96 ? 1.985 -11.959 25.369 1.00 76.06 96 ASP A CA 1
ATOM 747 C C . ASP A 1 96 ? 1.729 -12.854 24.147 1.00 76.06 96 ASP A C 1
ATOM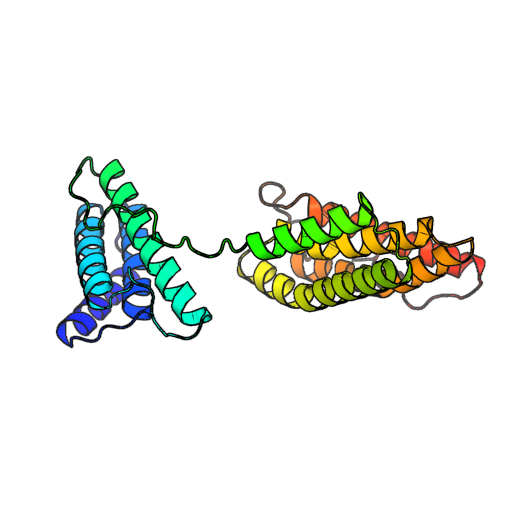 749 O O . ASP A 1 96 ? 1.504 -12.329 23.054 1.00 76.06 96 ASP A O 1
ATOM 753 N N . PRO A 1 97 ? 1.752 -14.191 24.285 1.00 69.06 97 PRO A N 1
ATOM 754 C CA . PRO A 1 97 ? 1.548 -15.109 23.169 1.00 69.06 97 PRO A CA 1
ATOM 755 C C . PRO A 1 97 ? 0.077 -15.251 22.734 1.00 69.06 97 PRO A C 1
ATOM 757 O O . PRO A 1 97 ? -0.202 -16.013 21.808 1.00 69.06 97 PRO A O 1
ATOM 760 N N . MET A 1 98 ? -0.880 -14.581 23.388 1.00 79.06 98 MET A N 1
ATOM 761 C CA . MET A 1 98 ? -2.307 -14.706 23.069 1.00 79.06 98 MET A CA 1
ATOM 762 C C . MET A 1 98 ? -2.681 -13.948 21.791 1.00 79.06 98 MET A C 1
ATOM 764 O O . MET A 1 98 ? -3.165 -12.817 21.822 1.00 79.06 98 MET A O 1
ATOM 768 N N . LEU A 1 99 ? -2.487 -14.606 20.648 1.00 84.75 99 LEU A N 1
ATOM 769 C CA . LEU A 1 99 ? -2.841 -14.063 19.340 1.00 84.75 99 LEU A CA 1
ATOM 770 C C . LEU A 1 99 ? -4.357 -13.936 19.171 1.00 84.75 99 LEU A C 1
ATOM 772 O O . LEU A 1 99 ? -5.133 -14.868 19.405 1.00 84.75 99 LEU A O 1
ATOM 776 N N . CYS A 1 100 ? -4.786 -12.768 18.702 1.00 87.69 100 CYS A N 1
ATOM 777 C CA . CYS A 1 100 ? -6.173 -12.519 18.358 1.00 87.69 100 CYS A CA 1
ATOM 778 C C . CYS A 1 100 ? -6.546 -13.106 17.003 1.00 87.69 100 CYS A C 1
ATOM 780 O O . CYS A 1 100 ? -7.737 -13.237 16.743 1.00 87.69 100 CYS A O 1
ATOM 782 N N . THR A 1 101 ? -5.595 -13.444 16.136 1.00 87.31 101 THR A N 1
ATOM 783 C CA . THR A 1 101 ? -5.784 -13.974 14.777 1.00 87.31 101 THR A CA 1
ATOM 784 C C . THR A 1 101 ? -5.497 -15.475 14.706 1.00 87.31 101 THR A C 1
ATOM 786 O O . THR A 1 101 ? -4.915 -16.054 15.614 1.00 87.31 101 THR A O 1
ATOM 789 N N . ARG A 1 102 ? -6.009 -16.151 13.665 1.00 84.88 102 ARG A N 1
ATOM 790 C CA . ARG A 1 102 ? -5.653 -17.560 13.420 1.00 84.88 102 ARG A CA 1
ATOM 791 C C . ARG A 1 102 ? -4.308 -17.619 12.709 1.00 84.88 102 ARG A C 1
ATOM 793 O O . ARG A 1 102 ? -3.972 -16.684 11.980 1.00 84.88 102 ARG A O 1
ATOM 800 N N . ASP A 1 103 ? -3.616 -18.742 12.829 1.00 83.25 103 ASP A N 1
ATOM 801 C CA . ASP A 1 103 ? -2.457 -18.976 11.981 1.00 83.25 103 ASP A CA 1
ATOM 802 C C . ASP A 1 103 ? -2.848 -19.044 10.495 1.00 83.25 103 ASP A C 1
ATOM 804 O O . ASP A 1 103 ? -3.973 -19.453 10.157 1.00 83.25 103 ASP A O 1
ATOM 808 N N . PRO A 1 104 ? -1.955 -18.584 9.598 1.00 83.50 104 PRO A N 1
ATOM 809 C CA . PRO A 1 104 ? -2.191 -18.602 8.171 1.00 83.50 104 PRO A CA 1
ATOM 810 C C . PRO A 1 104 ? -2.135 -20.060 7.717 1.00 83.50 104 PRO A C 1
ATOM 812 O O . PRO A 1 104 ? -1.266 -20.824 8.139 1.00 83.50 104 PRO A O 1
ATOM 815 N N . ASN A 1 105 ? -3.075 -20.451 6.872 1.00 80.38 105 ASN A N 1
ATOM 816 C CA . ASN A 1 105 ? -3.081 -21.758 6.234 1.00 80.38 105 ASN A CA 1
ATOM 817 C C . ASN A 1 105 ? -2.361 -21.673 4.881 1.00 80.38 105 ASN A C 1
ATOM 819 O O . ASN A 1 105 ? -2.253 -20.601 4.292 1.00 80.38 105 ASN A O 1
ATOM 823 N N . ILE A 1 106 ? -1.922 -22.814 4.357 1.00 78.94 106 ILE A N 1
ATOM 824 C CA . ILE A 1 106 ? -1.311 -22.928 3.031 1.00 78.94 106 ILE A CA 1
ATOM 825 C C . ILE A 1 106 ? -2.248 -22.457 1.908 1.00 78.94 106 ILE A C 1
ATOM 827 O O . ILE A 1 106 ? -1.786 -21.953 0.890 1.00 78.94 106 ILE A O 1
ATOM 831 N N . ASP A 1 107 ? -3.561 -22.570 2.122 1.00 80.94 107 ASP A N 1
ATOM 832 C CA . ASP A 1 107 ? -4.591 -22.133 1.177 1.00 80.94 107 ASP A CA 1
ATOM 833 C C . ASP A 1 107 ? -4.858 -20.615 1.227 1.00 80.94 107 ASP A C 1
ATOM 835 O O . ASP A 1 107 ? -5.616 -20.091 0.405 1.00 80.94 107 ASP A O 1
ATOM 839 N N . ASP A 1 108 ? -4.279 -19.890 2.195 1.00 80.25 108 ASP A N 1
ATOM 840 C CA . ASP A 1 108 ? -4.475 -18.447 2.312 1.00 80.25 108 ASP A CA 1
ATOM 841 C C . ASP A 1 108 ? -3.658 -17.714 1.242 1.00 80.25 108 ASP A C 1
ATOM 843 O O . ASP A 1 108 ? -2.428 -17.699 1.244 1.00 80.25 108 ASP A O 1
ATOM 847 N N . THR A 1 109 ? -4.354 -17.046 0.323 1.00 79.88 109 THR A N 1
ATOM 848 C CA . THR A 1 109 ? -3.701 -16.224 -0.698 1.00 79.88 109 THR A CA 1
ATOM 849 C C . THR A 1 109 ? -3.067 -14.986 -0.069 1.00 79.88 109 THR A C 1
ATOM 851 O O . THR A 1 109 ? -3.744 -14.239 0.650 1.00 79.88 109 THR A O 1
ATOM 854 N N . TYR A 1 110 ? -1.801 -14.730 -0.393 1.00 80.31 110 TYR A N 1
ATOM 855 C CA . TYR A 1 110 ? -1.114 -13.490 -0.036 1.00 80.31 110 TYR A CA 1
ATOM 856 C C . TYR A 1 110 ? -1.692 -12.280 -0.789 1.00 80.31 110 TYR A C 1
ATOM 858 O O . TYR A 1 110 ? -2.295 -12.452 -1.859 1.00 80.31 110 TYR A O 1
ATOM 866 N N . PRO A 1 111 ? -1.537 -11.057 -0.242 1.00 81.06 111 PRO A N 1
ATOM 867 C CA . PRO A 1 111 ? -1.774 -9.834 -0.993 1.00 81.06 111 PRO A CA 1
ATOM 868 C C . PRO A 1 111 ? -0.961 -9.843 -2.279 1.00 81.06 111 PRO A C 1
ATOM 870 O O . PRO A 1 111 ? 0.147 -10.384 -2.317 1.00 81.06 111 PRO A O 1
ATOM 873 N N . ILE A 1 112 ? -1.519 -9.245 -3.324 1.00 75.06 112 ILE A N 1
ATOM 874 C CA . ILE A 1 112 ? -0.753 -8.954 -4.528 1.00 75.06 112 ILE A CA 1
ATOM 875 C C . ILE A 1 112 ? 0.376 -8.021 -4.094 1.00 75.06 112 ILE A C 1
ATOM 877 O O . ILE A 1 112 ? 0.109 -6.961 -3.529 1.00 75.06 112 ILE A O 1
ATOM 881 N N . ASP A 1 113 ? 1.620 -8.432 -4.326 1.00 66.88 113 ASP A N 1
ATOM 882 C CA . ASP A 1 113 ? 2.770 -7.542 -4.201 1.00 66.88 113 ASP A CA 1
ATOM 883 C C . ASP A 1 113 ? 2.580 -6.402 -5.208 1.00 66.88 113 ASP A C 1
ATOM 885 O O . ASP A 1 113 ? 2.462 -6.641 -6.415 1.00 66.88 113 ASP A O 1
ATOM 889 N N . ASP A 1 114 ? 2.548 -5.166 -4.715 1.00 57.62 114 ASP A N 1
ATOM 890 C CA . ASP A 1 114 ? 2.479 -3.968 -5.554 1.00 57.62 114 ASP A CA 1
ATOM 891 C C . ASP A 1 114 ? 3.657 -3.894 -6.544 1.00 57.62 114 ASP A C 1
ATOM 893 O O . ASP A 1 114 ? 3.583 -3.171 -7.533 1.00 57.62 114 ASP A O 1
ATOM 897 N N . GLY A 1 115 ? 4.723 -4.681 -6.335 1.00 51.94 115 GLY A N 1
ATOM 898 C CA . GLY A 1 115 ? 5.827 -4.870 -7.270 1.00 51.94 115 GLY A CA 1
ATOM 899 C C . GLY A 1 115 ? 5.693 -6.042 -8.254 1.00 51.94 115 GLY A C 1
ATOM 900 O O . GLY A 1 115 ? 6.414 -6.043 -9.249 1.00 51.94 115 GLY A O 1
ATOM 901 N N . LEU A 1 116 ? 4.800 -7.022 -8.052 1.00 56.25 116 LEU A N 1
ATOM 902 C CA . LEU A 1 116 ? 4.767 -8.267 -8.852 1.00 56.25 116 LEU A CA 1
ATOM 903 C C . LEU A 1 116 ? 4.444 -8.021 -10.332 1.00 56.25 116 LEU A C 1
ATOM 905 O O . LEU A 1 116 ? 5.021 -8.661 -11.207 1.00 56.25 116 LEU A O 1
ATOM 909 N N . TRP A 1 117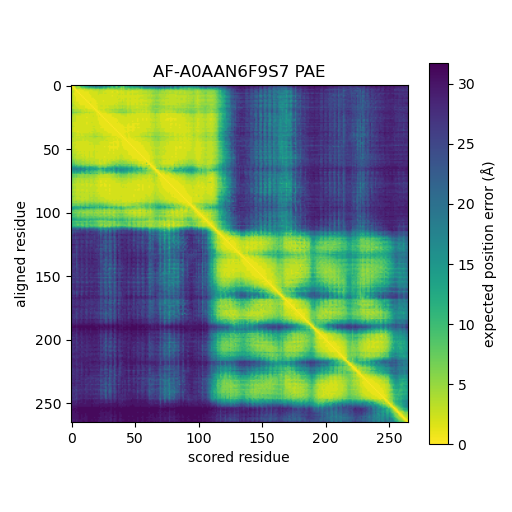 ? 3.550 -7.079 -10.632 1.00 58.28 117 TRP A N 1
ATOM 910 C CA . TRP A 1 117 ? 3.173 -6.756 -12.013 1.00 58.28 117 TRP A CA 1
ATOM 911 C C . TRP A 1 117 ? 4.281 -5.990 -12.758 1.00 58.28 117 TRP A C 1
ATOM 913 O O . TRP A 1 117 ? 4.482 -6.198 -13.955 1.00 58.28 117 TRP A O 1
ATOM 923 N N . LEU A 1 118 ? 5.056 -5.164 -12.048 1.00 56.88 118 LEU A N 1
ATOM 924 C CA . LEU A 1 118 ? 6.235 -4.469 -12.580 1.00 56.88 118 LEU A CA 1
ATOM 925 C C . LEU A 1 118 ? 7.443 -5.394 -12.712 1.00 56.88 118 LEU A C 1
ATOM 927 O O . LEU A 1 118 ? 8.203 -5.260 -13.665 1.00 56.88 118 LEU A O 1
ATOM 931 N N . GLN A 1 119 ? 7.616 -6.335 -11.784 1.00 59.84 119 GLN A N 1
ATOM 932 C CA . GLN A 1 119 ? 8.633 -7.383 -11.863 1.00 59.84 119 GLN A CA 1
ATOM 933 C C . GLN A 1 119 ? 8.352 -8.335 -13.030 1.00 59.84 119 GLN A C 1
ATOM 935 O O . GLN A 1 119 ? 9.285 -8.695 -13.743 1.00 59.84 119 GLN A O 1
ATOM 940 N N . ASP A 1 120 ? 7.087 -8.685 -13.281 1.00 67.50 120 ASP A N 1
ATOM 941 C CA . ASP A 1 120 ? 6.687 -9.474 -14.453 1.00 67.50 120 ASP A CA 1
ATOM 942 C C . ASP A 1 120 ? 6.917 -8.699 -15.762 1.00 67.50 120 ASP A C 1
ATOM 944 O O . ASP A 1 120 ? 7.476 -9.238 -16.717 1.00 67.50 120 ASP A O 1
ATOM 948 N N . LEU A 1 121 ? 6.575 -7.404 -15.807 1.00 70.25 121 LEU A N 1
ATOM 949 C CA . LEU A 1 121 ? 6.823 -6.560 -16.981 1.00 70.25 121 LEU A CA 1
ATOM 950 C C . LEU A 1 121 ? 8.326 -6.339 -17.234 1.00 70.25 121 LEU A C 1
ATOM 952 O O . LEU A 1 121 ? 8.781 -6.457 -18.371 1.00 70.25 121 LEU A O 1
ATOM 956 N N . ALA A 1 122 ? 9.115 -6.093 -16.185 1.00 67.06 122 ALA A N 1
ATOM 957 C CA . ALA A 1 122 ? 10.573 -6.029 -16.264 1.00 67.06 122 ALA A CA 1
ATOM 958 C C . ALA A 1 122 ? 11.171 -7.372 -16.702 1.00 67.06 122 ALA A C 1
ATOM 960 O O . ALA A 1 122 ? 12.059 -7.400 -17.550 1.00 67.06 122 ALA A O 1
ATOM 961 N N . GLY A 1 123 ? 10.655 -8.485 -16.177 1.00 69.75 123 GLY A N 1
ATOM 962 C CA . GLY A 1 123 ? 11.039 -9.837 -16.572 1.00 69.75 123 GLY A CA 1
ATOM 963 C C . GLY A 1 123 ? 10.765 -10.110 -18.050 1.00 69.75 123 GLY A C 1
ATOM 964 O O . GLY A 1 123 ? 11.628 -10.656 -18.735 1.00 69.75 123 GLY A O 1
ATOM 965 N N . LYS A 1 124 ? 9.619 -9.658 -18.574 1.00 78.62 124 LYS A N 1
ATOM 966 C CA . LYS A 1 124 ? 9.286 -9.729 -20.006 1.00 78.62 124 LYS A CA 1
ATOM 967 C C . LYS A 1 124 ? 10.230 -8.888 -20.863 1.00 78.62 124 LYS A C 1
ATOM 969 O O . LYS A 1 124 ? 10.718 -9.392 -21.865 1.00 78.62 124 LYS A O 1
ATOM 974 N N . VAL A 1 125 ? 10.560 -7.661 -20.450 1.00 76.50 125 VAL A N 1
ATOM 975 C CA . VAL A 1 125 ? 11.543 -6.810 -21.153 1.00 76.50 125 VAL A CA 1
ATOM 976 C C . VAL A 1 125 ? 12.933 -7.453 -21.157 1.00 76.50 125 VAL A C 1
ATOM 978 O O . VAL A 1 125 ? 13.574 -7.528 -22.201 1.00 76.50 125 VAL A O 1
ATOM 981 N N . ILE A 1 126 ? 13.397 -7.961 -20.012 1.00 75.06 126 ILE A N 1
ATOM 982 C CA . ILE A 1 126 ? 14.690 -8.651 -19.898 1.00 75.06 126 ILE A CA 1
ATOM 983 C C . ILE A 1 126 ? 14.709 -9.886 -20.802 1.00 75.06 126 ILE A C 1
ATOM 985 O O . ILE A 1 126 ? 15.654 -10.066 -21.567 1.00 75.06 126 ILE A O 1
ATOM 989 N N . ARG A 1 127 ? 13.661 -10.715 -20.763 1.00 78.06 127 ARG A N 1
ATOM 990 C CA . ARG A 1 127 ? 13.562 -11.902 -21.617 1.00 78.06 127 ARG A CA 1
ATOM 991 C C . ARG A 1 127 ? 13.552 -11.529 -23.097 1.00 78.06 127 ARG A C 1
ATOM 993 O O . ARG A 1 127 ? 14.310 -12.107 -23.859 1.00 78.06 127 ARG A O 1
ATOM 1000 N N . HIS A 1 128 ? 12.784 -10.513 -23.473 1.00 81.50 128 HIS A N 1
ATOM 1001 C CA . HIS A 1 128 ? 12.735 -9.995 -24.834 1.00 81.50 128 HIS A CA 1
ATOM 1002 C C . HIS A 1 128 ? 14.123 -9.571 -25.354 1.00 81.50 128 HIS A C 1
ATOM 1004 O O . HIS A 1 128 ? 14.456 -9.832 -26.506 1.00 81.50 128 HIS A O 1
ATOM 1010 N N . ILE A 1 129 ? 14.956 -8.950 -24.509 1.00 77.50 129 ILE A N 1
ATOM 1011 C CA . ILE A 1 129 ? 16.298 -8.476 -24.890 1.00 77.50 129 ILE A CA 1
ATOM 1012 C C . ILE A 1 129 ? 17.335 -9.608 -24.925 1.00 77.50 129 ILE A C 1
ATOM 1014 O O . ILE A 1 129 ? 18.176 -9.637 -25.824 1.00 77.50 129 ILE A O 1
ATOM 1018 N N . PHE A 1 130 ? 17.330 -10.492 -23.924 1.00 74.88 130 PHE A N 1
ATOM 1019 C CA . PHE A 1 130 ? 18.408 -11.467 -23.703 1.00 74.88 130 PHE A CA 1
ATOM 1020 C C . PHE A 1 130 ? 18.099 -12.883 -24.209 1.00 74.88 130 PHE A C 1
ATOM 1022 O O . PHE A 1 130 ? 19.027 -13.673 -24.367 1.00 74.88 130 PHE A O 1
ATOM 1029 N N . ASP A 1 131 ? 16.835 -13.193 -24.486 1.00 78.88 131 ASP A N 1
ATOM 1030 C CA . ASP A 1 131 ? 16.357 -14.466 -25.040 1.00 78.88 131 ASP A CA 1
ATOM 1031 C C . ASP A 1 131 ? 15.363 -14.188 -26.191 1.00 78.88 131 ASP A C 1
ATOM 1033 O O . ASP A 1 131 ? 14.165 -14.460 -26.066 1.00 78.88 131 ASP A O 1
ATOM 1037 N N . PRO A 1 132 ? 15.824 -13.547 -27.289 1.00 79.94 132 PRO A N 1
ATOM 1038 C CA . PRO A 1 132 ? 14.948 -13.113 -28.369 1.00 79.94 132 PRO A CA 1
ATOM 1039 C C . PRO A 1 132 ? 14.335 -14.308 -29.098 1.00 79.94 132 PRO A C 1
ATOM 1041 O O . PRO A 1 132 ? 15.010 -15.291 -29.417 1.00 79.94 132 PRO A O 1
ATOM 1044 N N . THR A 1 133 ? 13.048 -14.198 -29.417 1.00 80.56 133 THR A N 1
ATOM 1045 C CA . THR A 1 133 ? 12.369 -15.220 -30.211 1.00 80.56 133 THR A CA 1
ATOM 1046 C C . THR A 1 133 ? 12.879 -15.224 -31.658 1.00 80.56 133 THR A C 1
ATOM 1048 O O . THR A 1 133 ? 13.217 -14.176 -32.210 1.00 80.56 133 THR A O 1
ATOM 1051 N N . PRO A 1 134 ? 12.941 -16.401 -32.312 1.00 81.75 134 PRO A N 1
ATOM 1052 C CA . PRO A 1 134 ? 13.423 -16.511 -33.690 1.00 81.75 134 PRO A CA 1
ATOM 1053 C C . PRO A 1 134 ? 12.460 -15.899 -34.723 1.00 81.75 134 PRO A C 1
ATOM 1055 O O . PRO A 1 134 ? 12.861 -15.653 -35.860 1.00 81.75 134 PRO A O 1
ATOM 1058 N N . ASP A 1 135 ? 11.199 -15.659 -34.351 1.00 87.38 135 ASP A N 1
ATOM 1059 C CA . ASP A 1 135 ? 10.211 -14.989 -35.195 1.00 87.38 135 ASP A CA 1
ATOM 1060 C C . ASP A 1 135 ? 10.340 -13.463 -35.065 1.00 87.38 135 ASP A C 1
ATOM 1062 O O . ASP A 1 135 ? 9.889 -12.858 -34.093 1.00 87.38 135 ASP A O 1
ATOM 1066 N N . ALA A 1 136 ? 10.938 -12.834 -36.079 1.00 79.50 136 ALA A N 1
ATOM 1067 C CA . ALA A 1 136 ? 11.168 -11.392 -36.109 1.00 79.50 136 ALA A CA 1
ATOM 1068 C C . ALA A 1 136 ? 9.873 -10.560 -36.075 1.00 79.50 136 ALA A C 1
ATOM 1070 O O . ALA A 1 136 ? 9.868 -9.472 -35.500 1.00 79.50 136 ALA A O 1
ATOM 1071 N N . 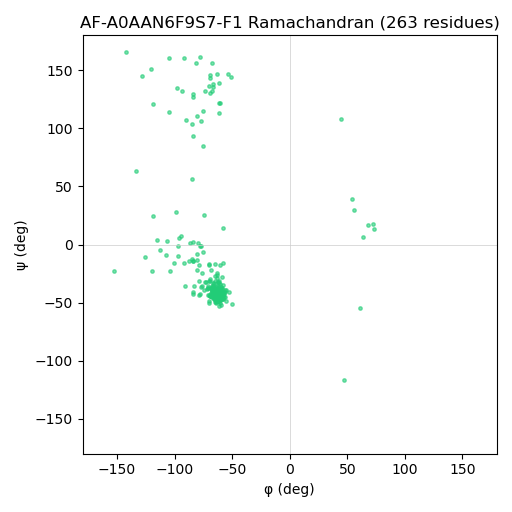ALA A 1 137 ? 8.776 -11.057 -36.659 1.00 81.62 137 ALA A N 1
ATOM 1072 C CA . ALA A 1 137 ? 7.505 -10.336 -36.680 1.00 81.62 137 ALA A CA 1
ATOM 1073 C C . ALA A 1 137 ? 6.831 -10.370 -35.302 1.00 81.62 137 ALA A C 1
ATOM 1075 O O . ALA A 1 137 ? 6.284 -9.363 -34.849 1.00 81.62 137 ALA A O 1
ATOM 1076 N N . PHE A 1 138 ? 6.906 -11.515 -34.620 1.00 82.62 138 PHE A N 1
ATOM 1077 C CA . PHE A 1 138 ? 6.445 -11.645 -33.240 1.00 82.62 138 PHE A CA 1
ATOM 1078 C C . PHE A 1 138 ? 7.287 -10.789 -32.287 1.00 82.62 138 PHE A C 1
ATOM 1080 O O . PHE A 1 138 ? 6.729 -10.055 -31.474 1.00 82.62 138 PHE A O 1
ATOM 1087 N N . GLN A 1 139 ? 8.614 -10.815 -32.440 1.00 79.50 139 GLN A N 1
ATOM 1088 C CA . GLN A 1 139 ? 9.537 -10.009 -31.646 1.00 79.50 139 GLN A CA 1
ATOM 1089 C C . GLN A 1 139 ? 9.233 -8.505 -31.797 1.00 79.50 139 GLN A C 1
ATOM 1091 O O . GLN A 1 139 ? 9.108 -7.790 -30.807 1.00 79.50 139 GLN A O 1
ATOM 1096 N N . GLU A 1 140 ? 9.033 -8.002 -33.016 1.00 81.06 140 GLU A N 1
ATOM 1097 C CA . GLU A 1 140 ? 8.686 -6.589 -33.232 1.00 81.06 140 GLU A CA 1
ATOM 1098 C C . GLU A 1 140 ? 7.339 -6.214 -32.585 1.00 81.06 140 GLU A C 1
ATOM 1100 O O . GLU A 1 140 ? 7.219 -5.175 -31.930 1.00 81.06 140 GLU A O 1
ATOM 1105 N N . GLN A 1 141 ? 6.325 -7.078 -32.699 1.00 81.94 141 GLN A N 1
ATOM 1106 C CA . GLN A 1 141 ? 5.023 -6.854 -32.062 1.00 81.94 141 GLN A CA 1
ATOM 1107 C C . GLN A 1 141 ? 5.111 -6.867 -30.534 1.00 81.94 141 GLN A C 1
ATOM 1109 O O . GLN A 1 141 ? 4.473 -6.040 -29.879 1.00 81.94 141 GLN A O 1
ATOM 1114 N N . GLU A 1 142 ? 5.904 -7.773 -29.965 1.00 79.81 142 GLU A N 1
ATOM 1115 C CA . GLU A 1 142 ? 6.140 -7.848 -28.527 1.00 79.81 142 GLU A CA 1
ATOM 1116 C C . GLU A 1 142 ? 6.806 -6.564 -28.012 1.00 79.81 142 GLU A C 1
ATOM 1118 O O . GLU A 1 142 ? 6.330 -5.990 -27.032 1.00 79.81 142 GLU A O 1
ATOM 1123 N N . ALA A 1 143 ? 7.820 -6.046 -28.715 1.00 80.00 143 ALA A N 1
ATOM 1124 C CA . ALA A 1 143 ? 8.486 -4.790 -28.362 1.00 80.00 143 ALA A CA 1
ATOM 1125 C C . ALA A 1 143 ? 7.503 -3.606 -28.320 1.00 80.00 143 ALA A C 1
ATOM 1127 O O . ALA A 1 143 ? 7.466 -2.859 -27.339 1.00 80.00 143 ALA A O 1
ATOM 1128 N N . VAL A 1 144 ? 6.651 -3.475 -29.344 1.00 82.50 144 VAL A N 1
ATOM 1129 C CA . VAL A 1 144 ? 5.638 -2.408 -29.427 1.00 82.50 144 VAL A CA 1
ATOM 1130 C C . VAL A 1 144 ? 4.605 -2.520 -28.303 1.00 82.50 144 VAL A C 1
ATOM 1132 O O . VAL A 1 144 ? 4.175 -1.506 -27.748 1.00 82.50 144 VAL A O 1
ATOM 1135 N N . GLN A 1 145 ? 4.178 -3.736 -27.953 1.00 83.62 145 GLN A N 1
ATOM 1136 C CA . GLN A 1 145 ? 3.218 -3.944 -26.867 1.00 83.62 145 GLN A CA 1
ATOM 1137 C C . GLN A 1 145 ? 3.838 -3.653 -25.499 1.00 83.62 145 GLN A C 1
ATOM 1139 O O . GLN A 1 145 ? 3.214 -2.964 -24.689 1.00 83.62 145 GLN A O 1
ATOM 1144 N N . LEU A 1 146 ? 5.070 -4.106 -25.248 1.00 81.12 146 LEU A N 1
ATOM 1145 C CA . LEU A 1 146 ? 5.800 -3.794 -24.019 1.00 81.12 146 LEU A CA 1
ATOM 1146 C C . LEU A 1 146 ? 5.974 -2.282 -23.861 1.00 81.12 146 LEU A C 1
ATOM 1148 O O . LEU A 1 146 ? 5.639 -1.735 -22.811 1.00 81.12 146 LEU A O 1
ATOM 1152 N N . GLU A 1 147 ? 6.394 -1.591 -24.921 1.00 78.88 147 GLU A N 1
ATOM 1153 C CA . GLU A 1 147 ? 6.540 -0.137 -24.922 1.00 78.88 147 GLU A CA 1
ATOM 1154 C C . GLU A 1 147 ? 5.216 0.576 -24.624 1.00 78.88 147 GLU A C 1
ATOM 1156 O O . GLU A 1 147 ? 5.148 1.393 -23.705 1.00 78.88 147 GLU A O 1
ATOM 1161 N N . ARG A 1 148 ? 4.138 0.254 -25.351 1.00 80.06 148 ARG A N 1
ATOM 1162 C CA . ARG A 1 148 ? 2.815 0.868 -25.130 1.00 80.06 148 ARG A CA 1
ATOM 1163 C C . ARG A 1 148 ? 2.339 0.700 -23.695 1.00 80.06 148 ARG A C 1
ATOM 1165 O O . ARG A 1 148 ? 1.799 1.642 -23.116 1.00 80.06 148 ARG A O 1
ATOM 1172 N N . THR A 1 149 ? 2.558 -0.482 -23.131 1.00 79.88 149 THR A N 1
ATOM 1173 C CA . THR A 1 149 ? 2.166 -0.799 -21.758 1.00 79.88 149 THR A CA 1
ATOM 1174 C C . THR A 1 149 ? 2.962 0.059 -20.770 1.00 79.88 149 THR A C 1
ATOM 1176 O O . THR A 1 149 ? 2.364 0.752 -19.949 1.00 79.88 149 THR A O 1
ATOM 1179 N N . LEU A 1 150 ? 4.293 0.119 -20.915 1.00 75.44 150 LEU A N 1
ATOM 1180 C CA . LEU A 1 150 ? 5.178 0.954 -20.087 1.00 75.44 150 LEU A CA 1
ATOM 1181 C C . LEU A 1 150 ? 4.811 2.450 -20.166 1.00 75.44 150 LEU A C 1
ATOM 1183 O O . LEU A 1 150 ? 4.778 3.136 -19.143 1.00 75.44 150 LEU A O 1
ATOM 1187 N N . MET A 1 151 ? 4.464 2.958 -21.355 1.00 74.44 151 MET A N 1
ATOM 1188 C CA . MET A 1 151 ? 4.056 4.359 -21.547 1.00 74.44 151 MET A CA 1
ATOM 1189 C C . MET A 1 151 ? 2.716 4.704 -20.911 1.00 74.44 151 MET A C 1
ATOM 1191 O O . MET A 1 151 ? 2.552 5.823 -20.423 1.00 74.44 151 MET A O 1
ATOM 1195 N N . ALA A 1 152 ? 1.756 3.780 -20.957 1.00 78.75 152 ALA A N 1
ATOM 1196 C CA . ALA A 1 152 ? 0.436 3.974 -20.364 1.00 78.75 152 ALA A CA 1
ATOM 1197 C C . ALA A 1 152 ? 0.504 4.001 -18.829 1.00 78.75 152 ALA A C 1
ATOM 1199 O O . ALA A 1 152 ? -0.259 4.721 -18.191 1.00 78.75 152 ALA A O 1
ATOM 1200 N N . LEU A 1 153 ? 1.450 3.257 -18.251 1.00 70.75 153 LEU A N 1
ATOM 1201 C CA . LEU A 1 153 ? 1.684 3.167 -16.809 1.00 70.75 153 LEU A CA 1
ATOM 1202 C C . LEU A 1 153 ? 2.461 4.357 -16.241 1.00 70.75 153 LEU A C 1
ATOM 1204 O O . LEU A 1 153 ? 2.237 4.757 -15.102 1.00 70.75 153 LEU A O 1
ATOM 1208 N N . MET A 1 154 ? 3.355 4.945 -17.036 1.00 71.38 154 MET A N 1
ATOM 1209 C CA . MET A 1 154 ? 4.209 6.057 -16.621 1.00 71.38 154 MET A CA 1
ATOM 1210 C C . MET A 1 154 ? 3.456 7.225 -15.947 1.00 71.38 154 MET A C 1
ATOM 1212 O O . MET A 1 154 ? 3.869 7.603 -14.856 1.00 71.38 154 MET A O 1
ATOM 1216 N N . PRO A 1 155 ? 2.367 7.801 -16.499 1.00 69.62 155 PRO A N 1
ATOM 1217 C CA . PRO A 1 155 ? 1.664 8.911 -15.845 1.00 69.62 155 PRO A CA 1
ATOM 1218 C C . PRO A 1 155 ? 1.001 8.529 -14.512 1.00 69.62 155 PRO A C 1
ATOM 1220 O O . PRO A 1 155 ? 0.948 9.368 -13.620 1.00 69.62 155 PRO A O 1
ATOM 1223 N N . LEU A 1 156 ? 0.551 7.280 -14.352 1.00 70.44 156 LEU A N 1
ATOM 1224 C CA . LEU A 1 156 ? -0.053 6.796 -13.103 1.00 70.44 156 LEU A CA 1
ATOM 1225 C C . LEU A 1 156 ? 0.997 6.707 -11.988 1.00 70.44 156 LEU A C 1
ATOM 1227 O O . LEU A 1 156 ? 0.788 7.199 -10.885 1.00 70.44 156 LEU A O 1
ATOM 1231 N N . LEU A 1 157 ? 2.173 6.168 -12.317 1.00 66.00 157 LEU A N 1
ATOM 1232 C CA . LEU A 1 157 ? 3.297 6.063 -11.383 1.00 66.00 157 LEU A CA 1
ATOM 1233 C C . LEU A 1 157 ? 3.856 7.436 -10.990 1.00 66.00 157 LEU A C 1
ATOM 1235 O O . LEU A 1 157 ? 4.289 7.619 -9.859 1.00 66.00 157 LEU A O 1
ATOM 1239 N N . VAL A 1 158 ? 3.822 8.408 -11.907 1.00 63.91 158 VAL A N 1
ATOM 1240 C CA . VAL A 1 158 ? 4.224 9.800 -11.641 1.00 63.91 158 VAL A CA 1
ATOM 1241 C C . VAL A 1 158 ? 3.321 10.447 -10.593 1.00 63.91 158 VAL A C 1
ATOM 1243 O O . VAL A 1 158 ? 3.814 11.141 -9.704 1.00 63.91 158 VAL A O 1
ATOM 1246 N N . GLU A 1 159 ? 2.007 10.242 -10.694 1.00 64.50 159 GLU A N 1
ATOM 1247 C CA . GLU A 1 159 ? 1.045 10.781 -9.728 1.00 64.50 159 GLU A CA 1
ATOM 1248 C C . GLU A 1 159 ? 1.200 10.127 -8.351 1.00 64.50 159 GLU A C 1
ATOM 1250 O O . GLU A 1 159 ? 1.167 10.823 -7.337 1.00 64.50 159 GLU A O 1
ATOM 1255 N N . GLU A 1 160 ? 1.441 8.818 -8.306 1.00 59.59 160 GLU A N 1
ATOM 1256 C CA . GLU A 1 160 ? 1.652 8.087 -7.055 1.00 59.59 160 GLU A CA 1
ATOM 1257 C C . GLU A 1 160 ? 3.006 8.391 -6.400 1.00 59.59 160 GLU A C 1
ATOM 1259 O O . GLU A 1 160 ? 3.085 8.514 -5.178 1.00 59.59 160 GLU A O 1
ATOM 1264 N N . GLU A 1 161 ? 4.082 8.558 -7.172 1.00 59.66 161 GLU A N 1
ATOM 1265 C CA . GLU A 1 161 ? 5.406 8.890 -6.632 1.00 59.66 161 GLU A CA 1
ATOM 1266 C C . GLU A 1 161 ? 5.427 10.298 -6.021 1.00 59.66 161 GLU A C 1
ATOM 1268 O O . GLU A 1 161 ? 5.983 10.484 -4.937 1.00 59.66 161 GLU A O 1
ATOM 1273 N N . LEU A 1 162 ? 4.735 11.259 -6.646 1.00 59.09 162 LEU A N 1
ATOM 1274 C CA . LEU A 1 162 ? 4.517 12.603 -6.094 1.00 59.09 162 LEU A CA 1
ATOM 1275 C C . LEU A 1 162 ? 3.705 12.593 -4.788 1.00 59.09 162 LEU A C 1
ATOM 1277 O O . LEU A 1 162 ? 3.867 13.492 -3.965 1.00 59.09 162 LEU A O 1
ATOM 1281 N N . GLN A 1 163 ? 2.826 11.605 -4.597 1.00 55.41 163 GLN A N 1
ATOM 1282 C CA . GLN A 1 163 ? 1.961 11.509 -3.418 1.00 55.41 163 GLN A CA 1
ATOM 1283 C C . GLN A 1 163 ? 2.574 10.690 -2.275 1.00 55.41 163 GLN A C 1
ATOM 1285 O O . GLN A 1 163 ? 2.362 11.025 -1.109 1.00 55.41 163 GLN A O 1
ATOM 1290 N N . PHE A 1 164 ? 3.322 9.628 -2.584 1.00 51.91 164 PHE A N 1
ATOM 1291 C CA . PHE A 1 164 ? 3.715 8.613 -1.600 1.00 51.91 164 PHE A CA 1
ATOM 1292 C C . PHE A 1 164 ? 5.223 8.346 -1.515 1.00 51.91 164 PHE A C 1
ATOM 1294 O O . PHE A 1 164 ? 5.643 7.658 -0.589 1.00 51.91 164 PHE A O 1
ATOM 1301 N N . GLY A 1 165 ? 6.046 8.848 -2.447 1.00 55.84 165 GLY A N 1
ATOM 1302 C CA . GLY A 1 165 ? 7.516 8.765 -2.388 1.00 55.84 165 GLY A CA 1
ATOM 1303 C C . GLY A 1 165 ? 8.136 7.356 -2.430 1.00 55.84 165 GLY A C 1
ATOM 1304 O O . GLY A 1 165 ? 9.346 7.227 -2.272 1.00 55.84 165 GLY A O 1
ATOM 1305 N N . ASN A 1 166 ? 7.341 6.298 -2.640 1.00 51.28 166 ASN A N 1
ATOM 1306 C CA . ASN A 1 166 ? 7.757 4.903 -2.414 1.00 51.28 166 ASN A CA 1
ATOM 1307 C C . ASN A 1 166 ? 7.872 4.038 -3.690 1.00 51.28 166 ASN A C 1
ATOM 1309 O O . ASN A 1 166 ? 8.343 2.907 -3.611 1.00 51.28 166 ASN A O 1
ATOM 1313 N N . TYR A 1 167 ? 7.507 4.547 -4.875 1.00 55.12 167 TYR A N 1
ATOM 1314 C CA . TYR A 1 167 ? 7.480 3.778 -6.142 1.00 55.12 167 TYR A CA 1
ATOM 1315 C C . TYR A 1 167 ? 8.706 3.988 -7.043 1.00 55.12 167 TYR A C 1
ATOM 1317 O O . TYR A 1 167 ? 8.671 3.824 -8.264 1.00 55.12 167 TYR A O 1
ATOM 1325 N N . CYS A 1 168 ? 9.837 4.301 -6.422 1.00 59.72 168 CYS A N 1
ATOM 1326 C CA . CYS A 1 168 ? 11.032 4.792 -7.098 1.00 59.72 168 CYS A CA 1
ATOM 1327 C C . CYS A 1 168 ? 11.743 3.700 -7.954 1.00 59.72 168 CYS A C 1
ATOM 1329 O O . CYS A 1 168 ? 12.529 3.993 -8.860 1.00 59.72 168 CYS A O 1
ATOM 1331 N N . SER A 1 169 ? 11.445 2.414 -7.725 1.00 60.25 169 SER A N 1
ATOM 1332 C CA . SER A 1 169 ? 11.873 1.288 -8.576 1.00 60.25 169 SER A CA 1
ATOM 1333 C C . SER A 1 169 ? 10.943 1.066 -9.774 1.00 60.25 169 SER A C 1
ATOM 1335 O O . SER A 1 169 ? 11.422 0.870 -10.888 1.00 60.25 169 SER A O 1
ATOM 1337 N N . ALA A 1 170 ? 9.628 1.151 -9.567 1.00 63.50 170 ALA A N 1
ATOM 1338 C CA . ALA A 1 170 ? 8.600 0.996 -10.594 1.00 63.50 170 ALA A CA 1
ATOM 1339 C C . ALA A 1 170 ? 8.706 2.073 -11.676 1.00 63.50 170 ALA A C 1
ATOM 1341 O O . ALA A 1 170 ? 8.768 1.784 -12.872 1.00 63.50 170 ALA A O 1
ATOM 1342 N N . PHE A 1 171 ? 8.809 3.324 -11.231 1.00 66.56 171 PHE A N 1
ATOM 1343 C CA . PHE A 1 171 ? 9.063 4.463 -12.095 1.00 66.56 171 PHE A CA 1
ATOM 1344 C C . PHE A 1 171 ? 10.401 4.312 -12.835 1.00 66.56 171 PHE A C 1
ATOM 1346 O O . PHE A 1 171 ? 10.482 4.518 -14.048 1.00 66.56 171 PHE A O 1
ATOM 1353 N N . GLY A 1 172 ? 11.439 3.853 -12.132 1.00 66.69 172 GLY A N 1
ATOM 1354 C CA . GLY A 1 172 ? 12.745 3.548 -12.711 1.00 66.69 172 GLY A CA 1
ATOM 1355 C C . GLY A 1 172 ? 12.710 2.488 -13.819 1.00 66.69 172 GLY A C 1
ATOM 1356 O O . GLY A 1 172 ? 13.403 2.619 -14.825 1.00 66.69 172 GLY A O 1
ATOM 1357 N N . ILE A 1 173 ? 11.887 1.452 -13.671 1.00 69.62 173 ILE A N 1
ATOM 1358 C CA . ILE A 1 173 ? 11.695 0.411 -14.689 1.00 69.62 173 ILE A CA 1
ATOM 1359 C C . ILE A 1 173 ? 10.937 0.984 -15.892 1.00 69.62 173 ILE A C 1
ATOM 1361 O O . ILE A 1 173 ? 11.396 0.835 -17.023 1.00 69.62 173 ILE A O 1
ATOM 1365 N N . CYS A 1 174 ? 9.825 1.688 -15.664 1.00 68.81 174 CYS A N 1
ATOM 1366 C CA . CYS A 1 174 ? 8.994 2.255 -16.732 1.00 68.81 174 CYS A CA 1
ATOM 1367 C C . CYS A 1 174 ? 9.699 3.346 -17.547 1.00 68.81 174 CYS A C 1
ATOM 1369 O O . CYS A 1 174 ? 9.385 3.530 -18.721 1.00 68.81 174 CYS A O 1
ATOM 1371 N N . THR A 1 175 ? 10.660 4.050 -16.951 1.00 68.38 175 THR A N 1
ATOM 1372 C CA . THR A 1 175 ? 11.473 5.061 -17.640 1.00 68.38 175 THR A CA 1
ATOM 1373 C C . THR A 1 175 ? 12.666 4.464 -18.377 1.00 68.38 175 THR A C 1
ATOM 1375 O O . THR A 1 175 ? 12.921 4.867 -19.508 1.00 68.38 175 THR A O 1
ATOM 1378 N N . ASN A 1 176 ? 13.368 3.486 -17.795 1.00 71.50 176 ASN A N 1
ATOM 1379 C CA . ASN A 1 176 ? 14.577 2.920 -18.403 1.00 71.50 176 ASN A CA 1
ATOM 1380 C C . ASN A 1 176 ? 14.279 1.835 -19.455 1.00 71.50 176 ASN A C 1
ATOM 1382 O O . ASN A 1 176 ? 14.987 1.746 -20.458 1.00 71.50 176 ASN A O 1
ATOM 1386 N N . ALA A 1 177 ? 13.240 1.014 -19.264 1.00 74.31 177 ALA A N 1
ATOM 1387 C CA . ALA A 1 177 ? 12.930 -0.105 -20.158 1.00 74.31 177 ALA A CA 1
ATOM 1388 C C . ALA A 1 177 ? 12.683 0.315 -21.624 1.00 74.31 177 ALA A C 1
ATOM 1390 O O . ALA A 1 177 ? 13.259 -0.323 -22.507 1.00 74.31 177 ALA A O 1
ATOM 1391 N N . PRO A 1 178 ? 11.939 1.398 -21.927 1.00 71.62 178 PRO A N 1
ATOM 1392 C CA . PRO A 1 178 ? 11.772 1.859 -23.304 1.00 71.62 178 PRO A CA 1
ATOM 1393 C C . PRO A 1 178 ? 13.090 2.258 -23.983 1.00 71.62 178 PRO A C 1
ATOM 1395 O O . PRO A 1 178 ? 13.288 1.937 -25.151 1.00 71.62 178 PRO A O 1
ATOM 1398 N N . PHE A 1 179 ? 14.031 2.893 -23.269 1.00 72.50 179 PHE A N 1
ATOM 1399 C CA . PHE A 1 179 ? 15.346 3.217 -23.843 1.00 72.50 179 PHE A CA 1
ATOM 1400 C C . PHE A 1 179 ? 16.139 1.960 -24.200 1.00 72.50 179 PHE A C 1
ATOM 1402 O O . PHE A 1 179 ? 16.792 1.921 -25.240 1.00 72.50 179 PHE A O 1
ATOM 1409 N N . VAL A 1 180 ? 16.075 0.923 -23.361 1.00 73.94 180 VAL A N 1
ATOM 1410 C CA . VAL A 1 180 ? 16.773 -0.340 -23.628 1.00 73.94 180 VAL A CA 1
ATOM 1411 C C . VAL A 1 180 ? 16.109 -1.110 -24.779 1.00 73.94 180 VAL A C 1
ATOM 1413 O O . VAL A 1 180 ? 16.818 -1.674 -25.612 1.00 73.94 180 VAL A O 1
ATOM 1416 N N . LEU A 1 181 ? 14.775 -1.082 -24.880 1.00 74.19 181 LEU A N 1
ATOM 1417 C CA . LEU A 1 181 ? 14.034 -1.659 -26.009 1.00 74.19 181 LEU A CA 1
ATOM 1418 C C . LEU A 1 181 ? 14.409 -0.975 -27.333 1.00 74.19 181 LEU A C 1
ATOM 1420 O O . LEU A 1 181 ? 14.739 -1.656 -28.302 1.00 74.19 181 LEU A O 1
ATOM 1424 N N . HIS A 1 182 ? 14.440 0.360 -27.368 1.00 73.25 182 HIS A N 1
ATOM 1425 C CA . HIS A 1 182 ? 14.828 1.119 -28.564 1.00 73.25 182 HIS A CA 1
ATOM 1426 C C . HIS A 1 182 ? 16.307 0.947 -28.938 1.00 73.25 182 HIS A C 1
ATOM 1428 O O . HIS A 1 182 ? 16.620 0.855 -30.123 1.00 73.25 182 HIS A O 1
ATOM 1434 N N . ASP A 1 183 ? 17.222 0.830 -27.967 1.00 71.31 183 ASP A N 1
ATOM 1435 C CA . ASP A 1 183 ? 18.635 0.510 -28.247 1.00 71.31 183 ASP A CA 1
ATOM 1436 C C . ASP A 1 183 ? 18.790 -0.919 -28.804 1.00 71.31 183 ASP A C 1
ATOM 1438 O O . ASP A 1 183 ? 19.565 -1.145 -29.734 1.00 71.31 183 ASP A O 1
ATOM 1442 N N . SER A 1 184 ? 18.013 -1.884 -28.297 1.00 69.62 184 SER A N 1
ATOM 1443 C CA . SER A 1 184 ? 17.976 -3.262 -28.811 1.00 69.62 184 SER A CA 1
ATOM 1444 C C . SER A 1 184 ? 17.435 -3.332 -30.248 1.00 69.62 184 SER A C 1
ATOM 1446 O O . SER A 1 184 ? 18.078 -3.914 -31.126 1.00 69.62 184 SER A O 1
ATOM 1448 N N . MET A 1 185 ? 16.316 -2.655 -30.528 1.00 67.69 185 MET A N 1
ATOM 1449 C CA . MET A 1 185 ? 15.753 -2.530 -31.881 1.00 67.69 185 MET A CA 1
ATOM 1450 C C . MET A 1 185 ? 16.723 -1.821 -32.847 1.00 67.69 185 MET A C 1
ATOM 1452 O O . MET A 1 185 ? 16.854 -2.204 -34.013 1.00 67.69 185 MET A O 1
ATOM 1456 N N . GLY A 1 186 ? 17.469 -0.828 -32.351 1.00 62.56 186 GLY A N 1
ATOM 1457 C CA . GLY A 1 186 ? 18.523 -0.131 -33.090 1.00 62.56 186 GLY A CA 1
ATOM 1458 C C . GLY A 1 186 ? 19.689 -1.039 -33.493 1.00 62.56 186 GLY A C 1
ATOM 1459 O O . GLY A 1 186 ? 20.154 -0.967 -34.630 1.00 62.56 186 GLY A O 1
ATOM 1460 N N . ARG A 1 187 ? 20.129 -1.933 -32.595 1.00 62.84 187 ARG A N 1
ATOM 1461 C CA . ARG A 1 187 ? 21.235 -2.883 -32.838 1.00 62.84 187 ARG A CA 1
ATOM 1462 C C . ARG A 1 187 ? 20.887 -3.991 -33.832 1.00 62.84 187 ARG A C 1
ATOM 1464 O O . ARG A 1 187 ? 21.772 -4.434 -34.559 1.00 62.84 187 ARG A O 1
ATOM 1471 N N . ASN A 1 188 ? 19.623 -4.410 -33.884 1.00 60.47 188 ASN A N 1
ATOM 1472 C CA . ASN A 1 188 ? 19.156 -5.454 -34.803 1.00 60.47 188 ASN A CA 1
ATOM 1473 C C . ASN A 1 188 ? 18.785 -4.918 -36.202 1.00 60.47 188 ASN A C 1
ATOM 1475 O O . ASN A 1 188 ? 18.620 -5.703 -37.135 1.00 60.47 188 ASN A O 1
ATOM 1479 N N . GLY A 1 189 ? 18.669 -3.595 -36.376 1.00 56.16 189 GLY A N 1
ATOM 1480 C CA . GLY A 1 189 ? 18.315 -2.962 -37.649 1.00 56.16 189 GLY A CA 1
ATOM 1481 C C . GLY A 1 189 ? 19.524 -2.439 -38.436 1.00 56.16 189 GLY A C 1
ATOM 1482 O O . GLY A 1 189 ? 20.388 -1.742 -37.910 1.00 56.16 189 GLY A O 1
ATOM 1483 N N . THR A 1 190 ? 19.570 -2.710 -39.742 1.00 49.88 190 THR A N 1
ATOM 1484 C CA . THR A 1 190 ? 20.627 -2.236 -40.651 1.00 49.88 190 THR A CA 1
ATOM 1485 C C . THR A 1 190 ? 20.682 -0.701 -40.722 1.00 49.88 190 THR A C 1
ATOM 1487 O O . THR A 1 190 ? 19.766 -0.096 -41.272 1.00 49.88 190 THR A O 1
ATOM 1490 N N . GLY A 1 191 ? 21.759 -0.076 -40.223 1.00 47.94 191 GLY A N 1
ATOM 1491 C CA . GLY A 1 191 ? 22.293 1.256 -40.587 1.00 47.94 191 GLY A CA 1
ATOM 1492 C C . GLY A 1 191 ? 21.413 2.505 -40.381 1.00 47.94 191 GLY A C 1
ATOM 1493 O O . GLY A 1 191 ? 21.838 3.441 -39.714 1.00 47.94 191 GLY A O 1
ATOM 1494 N N . GLY A 1 192 ? 20.196 2.532 -40.929 1.00 53.53 192 GLY A N 1
ATOM 1495 C CA . GLY A 1 192 ? 19.197 3.601 -40.774 1.00 53.53 192 GLY A CA 1
ATOM 1496 C C . GLY A 1 192 ? 18.294 3.458 -39.540 1.00 53.53 192 GLY A C 1
ATOM 1497 O O . GLY A 1 192 ? 17.401 4.275 -39.335 1.00 53.53 192 GLY A O 1
ATOM 1498 N N . SER A 1 193 ? 18.513 2.420 -38.725 1.00 56.53 193 SER A N 1
ATOM 1499 C CA . SER A 1 193 ? 17.725 2.123 -37.518 1.00 56.53 193 SER A CA 1
ATOM 1500 C C . SER A 1 193 ? 18.019 3.086 -36.358 1.00 56.53 193 SER A C 1
ATOM 1502 O O . SER A 1 193 ? 17.121 3.444 -35.603 1.00 56.53 193 SER A O 1
ATOM 1504 N N . ASN A 1 194 ? 19.257 3.585 -36.255 1.00 59.28 194 ASN A N 1
ATOM 1505 C CA . ASN A 1 194 ? 19.674 4.448 -35.145 1.00 59.28 194 ASN A CA 1
ATOM 1506 C C . ASN A 1 194 ? 18.979 5.817 -35.135 1.00 59.28 194 ASN A C 1
ATOM 1508 O O . ASN A 1 194 ? 18.654 6.314 -34.061 1.00 59.28 194 ASN A O 1
ATOM 1512 N N . ASP A 1 195 ? 18.722 6.418 -36.302 1.00 64.81 195 ASP A N 1
ATOM 1513 C CA . ASP A 1 195 ? 18.003 7.697 -36.377 1.00 64.81 195 ASP A CA 1
ATOM 1514 C C . ASP A 1 195 ? 16.520 7.529 -36.025 1.00 64.81 195 ASP A C 1
ATOM 1516 O O . ASP A 1 195 ? 15.974 8.357 -35.302 1.00 64.81 195 ASP A O 1
ATOM 1520 N N . ARG A 1 196 ? 15.897 6.413 -36.434 1.00 66.75 196 ARG A N 1
ATOM 1521 C CA . ARG A 1 196 ? 14.511 6.077 -36.063 1.00 66.75 196 ARG A CA 1
ATOM 1522 C C . ARG A 1 196 ? 14.364 5.776 -34.573 1.00 66.75 196 ARG A C 1
ATOM 1524 O O . ARG A 1 196 ? 13.393 6.212 -33.965 1.00 66.75 196 ARG A O 1
ATOM 1531 N N . ALA A 1 197 ? 15.325 5.064 -33.986 1.00 65.94 197 ALA A N 1
ATOM 1532 C CA . ALA A 1 197 ? 15.363 4.820 -32.548 1.00 65.94 197 ALA A CA 1
ATOM 1533 C C . ALA A 1 197 ? 15.552 6.133 -31.769 1.00 65.94 197 ALA A C 1
ATOM 1535 O O . ALA A 1 197 ? 14.879 6.357 -30.769 1.00 65.94 197 ALA A O 1
ATOM 1536 N N . LEU A 1 198 ? 16.411 7.040 -32.253 1.00 69.81 198 LEU A N 1
ATOM 1537 C CA . LEU A 1 198 ? 16.580 8.373 -31.664 1.00 69.81 198 LEU A CA 1
ATOM 1538 C C . LEU A 1 198 ? 15.303 9.221 -31.753 1.00 69.81 198 LEU A C 1
ATOM 1540 O O . LEU A 1 198 ? 14.955 9.868 -30.767 1.00 69.81 198 LEU A O 1
ATOM 1544 N N . ASP A 1 199 ? 14.590 9.182 -32.883 1.00 74.19 199 ASP A N 1
ATOM 1545 C CA . ASP A 1 199 ? 13.302 9.870 -33.056 1.00 74.19 199 ASP A CA 1
ATOM 1546 C C . ASP A 1 199 ? 12.220 9.293 -32.130 1.00 74.19 199 ASP A C 1
ATOM 1548 O O . ASP A 1 199 ? 11.443 10.035 -31.530 1.00 74.19 199 ASP A O 1
ATOM 1552 N N . ALA A 1 200 ? 12.193 7.969 -31.946 1.00 70.75 200 ALA A N 1
ATOM 1553 C CA . ALA A 1 200 ? 11.267 7.308 -31.028 1.00 70.75 200 ALA A CA 1
ATOM 1554 C C . ALA A 1 200 ? 11.583 7.599 -29.545 1.00 70.75 200 ALA A C 1
ATOM 1556 O O . ALA A 1 200 ? 10.675 7.669 -28.715 1.00 70.75 200 ALA A O 1
ATOM 1557 N N . MET A 1 201 ? 12.857 7.830 -29.206 1.00 74.38 201 MET A N 1
ATOM 1558 C CA . MET A 1 201 ? 13.302 8.201 -27.856 1.00 74.38 201 MET A CA 1
ATOM 1559 C C . MET A 1 201 ? 13.106 9.697 -27.523 1.00 74.38 201 MET A C 1
ATOM 1561 O O . MET A 1 201 ? 13.199 10.082 -26.352 1.00 74.38 201 MET A O 1
ATOM 1565 N N . GLU A 1 202 ? 12.831 10.564 -28.503 1.00 79.31 202 GLU A N 1
ATOM 1566 C CA . GLU A 1 202 ? 12.675 12.009 -28.279 1.00 79.31 202 GLU A CA 1
ATOM 1567 C C . GLU A 1 202 ? 11.510 12.351 -27.323 1.00 79.31 202 GLU A C 1
ATOM 1569 O O . GLU A 1 202 ? 11.765 13.001 -26.300 1.00 79.31 202 GLU A O 1
ATOM 1574 N N . PRO A 1 203 ? 10.264 11.875 -27.535 1.00 76.44 203 PRO A N 1
ATOM 1575 C CA . PRO A 1 203 ? 9.135 12.199 -26.655 1.00 76.44 203 PRO A CA 1
ATOM 1576 C C . PRO A 1 203 ? 9.350 11.715 -25.217 1.00 76.44 203 PRO A C 1
ATOM 1578 O O . PRO A 1 203 ? 8.920 12.360 -24.258 1.00 76.44 203 PRO A O 1
ATOM 1581 N N . LEU A 1 204 ? 10.044 10.585 -25.076 1.00 72.81 204 LEU A N 1
ATOM 1582 C CA . LEU A 1 204 ? 10.434 9.990 -23.804 1.00 72.81 204 LEU A CA 1
ATOM 1583 C C . LEU A 1 204 ? 11.386 10.883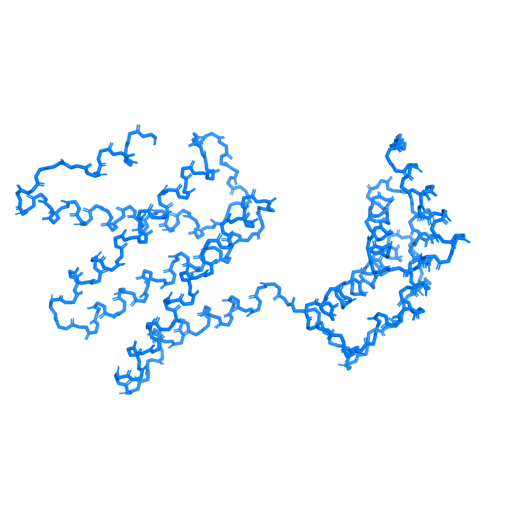 -23.018 1.00 72.81 204 LEU A C 1
ATOM 1585 O O . LEU A 1 204 ? 11.145 11.179 -21.847 1.00 72.81 204 LEU A O 1
ATOM 1589 N N . SER A 1 205 ? 12.449 11.339 -23.678 1.00 76.31 205 SER A N 1
ATOM 1590 C CA . SER A 1 205 ? 13.450 12.199 -23.052 1.00 76.31 205 SER A CA 1
ATOM 1591 C C . SER A 1 205 ? 12.847 13.523 -22.567 1.00 76.31 205 SER A C 1
ATOM 1593 O O . SER A 1 205 ? 13.105 13.930 -21.437 1.00 76.31 205 SER A O 1
ATOM 1595 N N . ILE A 1 206 ? 11.954 14.138 -23.355 1.00 78.62 206 ILE A N 1
ATOM 1596 C CA . ILE A 1 206 ? 11.239 15.367 -22.972 1.00 78.62 206 ILE A CA 1
ATOM 1597 C C . ILE A 1 206 ? 10.377 15.128 -21.726 1.00 78.62 206 ILE A C 1
ATOM 1599 O O . ILE A 1 206 ? 10.370 15.947 -20.804 1.00 78.62 206 ILE A O 1
ATOM 1603 N N . ARG A 1 207 ? 9.659 14.001 -21.679 1.00 72.81 207 ARG A N 1
ATOM 1604 C CA . ARG A 1 207 ? 8.766 13.658 -20.565 1.00 72.81 207 ARG A CA 1
ATOM 1605 C C . ARG A 1 207 ? 9.532 13.448 -19.256 1.00 72.81 207 ARG A C 1
ATOM 1607 O O . ARG A 1 207 ? 9.097 13.949 -18.222 1.00 72.81 207 ARG A O 1
ATOM 1614 N N . ILE A 1 208 ? 10.684 12.778 -19.301 1.00 72.69 208 ILE A N 1
ATOM 1615 C CA . ILE A 1 208 ? 11.541 12.543 -18.125 1.00 72.69 208 ILE A CA 1
ATOM 1616 C C . ILE A 1 208 ? 12.137 13.850 -17.597 1.00 72.69 208 ILE A C 1
ATOM 1618 O O . ILE A 1 208 ? 12.157 14.076 -16.390 1.00 72.69 208 ILE A O 1
ATOM 1622 N N . THR A 1 209 ? 12.549 14.757 -18.482 1.00 73.75 209 THR A N 1
ATOM 1623 C CA . THR A 1 209 ? 13.025 16.089 -18.085 1.00 73.75 209 THR A CA 1
ATOM 1624 C C . THR A 1 209 ? 11.920 16.944 -17.455 1.00 73.75 209 THR A C 1
ATOM 1626 O O . THR A 1 209 ? 12.135 17.626 -16.454 1.00 73.75 209 THR A O 1
ATOM 1629 N N . GLN A 1 210 ? 10.708 16.918 -18.014 1.00 72.81 210 GLN A N 1
ATOM 1630 C CA . GLN A 1 210 ? 9.563 17.611 -17.414 1.00 72.81 210 GLN A CA 1
ATOM 1631 C C . GLN A 1 210 ? 9.219 17.041 -16.037 1.00 72.81 210 GLN A C 1
ATOM 1633 O O . GLN A 1 210 ? 8.832 17.784 -15.136 1.00 72.81 210 GLN A O 1
ATOM 1638 N N . PHE A 1 211 ? 9.377 15.730 -15.871 1.00 69.81 211 PHE A N 1
ATOM 1639 C CA . PHE A 1 211 ? 9.180 15.055 -14.601 1.00 69.81 211 PHE A CA 1
ATOM 1640 C C . PHE A 1 211 ? 10.229 15.455 -13.558 1.00 69.81 211 PHE A C 1
ATOM 1642 O O . PHE A 1 211 ? 9.846 15.816 -12.449 1.00 69.81 211 PHE A O 1
ATOM 1649 N N . SER A 1 212 ? 11.524 15.496 -13.899 1.00 67.81 212 SER A N 1
ATOM 1650 C CA . SER A 1 212 ? 12.552 15.939 -12.943 1.00 67.81 212 SER A CA 1
ATOM 1651 C C . SER A 1 212 ? 12.329 17.358 -12.447 1.00 67.81 212 SER A C 1
ATOM 1653 O O . SER A 1 212 ? 12.550 17.636 -11.274 1.00 67.81 212 SER A O 1
ATOM 1655 N N . LEU A 1 213 ? 11.839 18.245 -13.316 1.00 66.62 213 LEU A N 1
ATOM 1656 C CA . LEU A 1 213 ? 11.497 19.611 -12.920 1.00 66.62 213 LEU A CA 1
ATOM 1657 C C . LEU A 1 213 ? 10.328 19.650 -11.923 1.00 66.62 213 LEU A C 1
ATOM 1659 O O . LEU A 1 213 ? 10.309 20.508 -11.045 1.00 66.62 213 LEU A O 1
ATOM 1663 N N . ARG A 1 214 ? 9.365 18.724 -12.030 1.00 65.81 214 ARG A N 1
ATOM 1664 C CA . ARG A 1 214 ? 8.239 18.618 -11.086 1.00 65.81 214 ARG A CA 1
ATOM 1665 C C . ARG A 1 214 ? 8.626 17.964 -9.763 1.00 65.81 214 ARG A C 1
ATOM 1667 O O . ARG A 1 214 ? 8.087 18.369 -8.742 1.00 65.81 214 ARG A O 1
ATOM 1674 N N . LEU A 1 215 ? 9.516 16.969 -9.779 1.00 59.97 215 LEU A N 1
ATOM 1675 C CA . LEU A 1 215 ? 9.934 16.264 -8.564 1.00 59.97 215 LEU A CA 1
ATOM 1676 C C . LEU A 1 215 ? 10.950 17.042 -7.731 1.00 59.97 215 LEU A C 1
ATOM 1678 O O . LEU A 1 215 ? 10.861 17.029 -6.510 1.00 59.97 215 LEU A O 1
ATOM 1682 N N . PHE A 1 216 ? 11.940 17.662 -8.379 1.00 63.16 216 PHE A N 1
ATOM 1683 C CA . PHE A 1 216 ? 13.130 18.171 -7.686 1.00 63.16 216 PHE A CA 1
ATOM 1684 C C . PHE A 1 216 ? 13.180 19.687 -7.565 1.00 63.16 216 PHE A C 1
ATOM 1686 O O . PHE A 1 216 ? 14.059 20.183 -6.866 1.00 63.16 216 PHE A O 1
ATOM 1693 N N . GLY A 1 217 ? 12.278 20.422 -8.230 1.00 64.44 217 GLY A N 1
ATOM 1694 C CA . GLY A 1 217 ? 12.274 21.885 -8.204 1.00 64.44 217 GLY A CA 1
ATOM 1695 C C . GLY A 1 217 ? 13.677 22.460 -8.447 1.00 64.44 217 GLY A C 1
ATOM 1696 O O . GLY A 1 217 ? 14.265 22.245 -9.505 1.00 64.44 217 GLY A O 1
ATOM 1697 N N . THR A 1 218 ? 14.225 23.156 -7.445 1.00 56.50 218 THR A N 1
ATOM 1698 C CA . THR A 1 218 ? 15.645 23.541 -7.349 1.00 56.50 218 THR A CA 1
ATOM 1699 C C . THR A 1 218 ? 16.425 22.500 -6.542 1.00 56.50 218 THR A C 1
ATOM 1701 O O . THR A 1 218 ? 16.006 22.164 -5.440 1.00 56.50 218 THR A O 1
ATOM 1704 N N . GLY A 1 219 ? 17.586 22.043 -7.036 1.00 55.06 219 GLY A N 1
ATOM 1705 C CA . GLY A 1 219 ? 18.338 20.859 -6.563 1.00 55.06 219 GLY A CA 1
ATOM 1706 C C . GLY A 1 219 ? 18.810 20.779 -5.094 1.00 55.06 219 GLY A C 1
ATOM 1707 O O . GLY A 1 219 ? 19.650 19.937 -4.786 1.00 55.06 219 GLY A O 1
ATOM 1708 N N . GLN A 1 220 ? 18.302 21.616 -4.187 1.00 54.84 220 GLN A N 1
ATOM 1709 C CA . GLN A 1 220 ? 18.548 21.565 -2.742 1.00 54.84 220 GLN A CA 1
ATOM 1710 C C . GLN A 1 220 ? 17.629 20.590 -1.975 1.00 54.84 220 GLN A C 1
ATOM 1712 O O . GLN A 1 220 ? 17.982 20.221 -0.860 1.00 54.84 220 GLN A O 1
ATOM 1717 N N . ASP A 1 221 ? 16.531 20.104 -2.570 1.00 54.84 221 ASP A N 1
ATOM 1718 C CA . ASP A 1 221 ? 15.557 19.211 -1.902 1.00 54.84 221 ASP A CA 1
ATOM 1719 C C . ASP A 1 221 ? 15.806 17.700 -2.129 1.00 54.84 221 ASP A C 1
ATOM 1721 O O . ASP A 1 221 ? 15.006 16.846 -1.741 1.00 54.84 221 ASP A O 1
ATOM 1725 N N . LEU A 1 222 ? 16.928 17.331 -2.754 1.00 59.91 222 LEU A N 1
ATOM 1726 C CA . LEU A 1 222 ? 17.260 15.936 -3.063 1.00 59.91 222 LEU A CA 1
ATOM 1727 C C . LEU A 1 222 ? 17.754 15.175 -1.820 1.00 59.91 222 LEU A C 1
ATOM 1729 O O . LEU A 1 222 ? 18.897 15.327 -1.386 1.00 59.91 222 LEU A O 1
ATOM 1733 N N . ASN A 1 223 ? 16.915 14.286 -1.279 1.00 60.28 223 ASN A N 1
ATOM 1734 C CA . ASN A 1 223 ? 17.327 13.332 -0.250 1.00 60.28 223 ASN A CA 1
ATOM 1735 C C . ASN A 1 223 ? 17.966 12.083 -0.879 1.00 60.28 223 ASN A C 1
ATOM 1737 O O . ASN A 1 223 ? 17.288 11.109 -1.205 1.00 60.28 223 ASN A O 1
ATOM 1741 N N . TYR A 1 224 ? 19.293 12.095 -1.001 1.00 62.06 224 TYR A N 1
ATOM 1742 C CA . TYR A 1 224 ? 20.082 10.997 -1.573 1.00 62.06 224 TYR A CA 1
ATOM 1743 C C . TYR A 1 224 ? 19.952 9.655 -0.823 1.00 62.06 224 TYR A C 1
ATOM 1745 O O . TYR A 1 224 ? 20.299 8.621 -1.386 1.00 62.06 224 TYR A O 1
ATOM 1753 N N . GLY A 1 225 ? 19.462 9.646 0.425 1.00 58.59 225 GLY A N 1
ATOM 1754 C CA . GLY A 1 225 ? 19.320 8.431 1.237 1.00 58.59 225 GLY A CA 1
ATOM 1755 C C . GLY A 1 225 ? 18.077 7.590 0.923 1.00 58.59 225 GLY A C 1
ATOM 1756 O O . GLY A 1 225 ? 18.065 6.397 1.209 1.00 58.59 225 GLY A O 1
ATOM 1757 N N . THR A 1 226 ? 17.047 8.190 0.322 1.00 56.16 226 THR A N 1
ATOM 1758 C CA . THR A 1 226 ? 15.783 7.521 -0.052 1.00 56.16 226 THR A CA 1
ATOM 1759 C C . THR A 1 226 ? 15.569 7.476 -1.565 1.00 56.16 226 THR A C 1
ATOM 1761 O O . THR A 1 226 ? 14.529 7.026 -2.038 1.00 56.16 226 THR A O 1
ATOM 1764 N N . PHE A 1 227 ? 16.545 7.960 -2.333 1.00 59.97 227 PHE A N 1
ATOM 1765 C CA . PHE A 1 227 ? 16.441 8.133 -3.774 1.00 59.97 227 PHE A CA 1
ATOM 1766 C C . PHE A 1 227 ? 16.752 6.838 -4.529 1.00 59.97 227 PHE A C 1
ATOM 1768 O O . PHE A 1 227 ? 17.798 6.224 -4.313 1.00 59.97 227 PHE A O 1
ATOM 1775 N N . SER A 1 228 ? 15.879 6.424 -5.453 1.00 63.62 228 SER A N 1
ATOM 1776 C CA . SER A 1 228 ? 16.177 5.275 -6.315 1.00 63.62 228 SER A CA 1
ATOM 1777 C C . SER A 1 228 ? 17.341 5.590 -7.247 1.00 63.62 228 SER A C 1
ATOM 1779 O O . SER A 1 228 ? 17.329 6.630 -7.910 1.00 63.62 228 SER A O 1
ATOM 1781 N N . PRO A 1 229 ? 18.299 4.663 -7.413 1.00 65.75 229 PRO A N 1
ATOM 1782 C CA . PRO A 1 229 ? 19.397 4.831 -8.361 1.00 65.75 229 PRO A CA 1
ATOM 1783 C C . PRO A 1 229 ? 18.920 4.876 -9.822 1.00 65.75 229 PRO A C 1
ATOM 1785 O O . PRO A 1 229 ? 19.651 5.337 -10.698 1.00 65.75 229 PRO A O 1
ATOM 1788 N N . TYR A 1 230 ? 17.689 4.436 -10.100 1.00 65.06 230 TYR A N 1
ATOM 1789 C CA . TYR A 1 230 ? 17.132 4.426 -11.449 1.00 65.06 230 TYR A CA 1
ATOM 1790 C C . TYR A 1 230 ? 16.686 5.807 -11.936 1.00 65.06 230 TYR A C 1
ATOM 1792 O O . TYR A 1 230 ? 16.687 6.040 -13.144 1.00 65.06 230 TYR A O 1
ATOM 1800 N N . VAL A 1 231 ? 16.356 6.734 -11.031 1.00 68.06 231 VAL A N 1
ATOM 1801 C CA . VAL A 1 231 ? 15.951 8.096 -11.407 1.00 68.06 231 VAL A CA 1
ATOM 1802 C C . VAL A 1 231 ? 17.133 8.913 -11.958 1.00 68.06 231 VAL A C 1
ATOM 1804 O O . VAL A 1 231 ? 17.008 9.406 -13.082 1.00 68.06 231 VAL A O 1
ATOM 1807 N N . PRO A 1 232 ? 18.309 9.000 -11.291 1.00 71.12 232 PRO A N 1
ATOM 1808 C CA . PRO A 1 232 ? 19.499 9.614 -11.884 1.00 71.12 232 PRO A CA 1
ATOM 1809 C C . PRO A 1 232 ? 19.886 8.981 -13.224 1.00 71.12 232 PRO A C 1
ATOM 1811 O O . PRO A 1 232 ? 20.280 9.686 -14.151 1.00 71.12 232 PRO A O 1
ATOM 1814 N N . LEU A 1 233 ? 19.755 7.655 -13.341 1.00 71.56 233 LEU A N 1
ATOM 1815 C CA . LEU A 1 233 ? 20.060 6.932 -14.573 1.00 71.56 233 LEU A CA 1
ATOM 1816 C C . LEU A 1 233 ? 19.118 7.332 -15.717 1.00 71.56 233 LEU A C 1
ATOM 1818 O O . LEU A 1 233 ? 19.592 7.616 -16.815 1.00 71.56 233 LEU A O 1
ATOM 1822 N N . SER A 1 234 ? 17.813 7.415 -15.455 1.00 71.00 234 SER A N 1
ATOM 1823 C CA . SER A 1 234 ? 16.819 7.826 -16.454 1.00 71.00 234 SER A CA 1
ATOM 1824 C C . SER A 1 234 ? 17.055 9.260 -16.940 1.00 71.00 234 SER A C 1
ATOM 1826 O O . SER A 1 234 ? 16.953 9.545 -18.134 1.00 71.00 234 SER A O 1
ATOM 1828 N N . LEU A 1 235 ? 17.469 10.156 -16.036 1.00 74.38 235 LEU A N 1
ATOM 1829 C CA . LEU A 1 235 ? 17.819 11.535 -16.369 1.00 74.38 235 LEU A CA 1
ATOM 1830 C C . LEU A 1 235 ? 19.089 11.618 -17.203 1.00 74.38 235 LEU A C 1
ATOM 1832 O O . LEU A 1 235 ? 19.138 12.360 -18.183 1.00 74.38 235 LEU A O 1
ATOM 1836 N N . TYR A 1 236 ? 20.096 10.820 -16.855 1.00 76.69 236 TYR A N 1
ATOM 1837 C CA . TYR A 1 236 ? 21.302 10.692 -17.658 1.00 76.69 236 TYR A CA 1
ATOM 1838 C C . TYR A 1 236 ? 20.979 10.180 -19.070 1.00 76.69 236 TYR A C 1
ATOM 1840 O O . TYR A 1 236 ? 21.445 10.755 -20.052 1.00 76.69 236 TYR A O 1
ATOM 1848 N N . GLN A 1 237 ? 20.137 9.150 -19.196 1.00 73.75 237 GLN A N 1
ATOM 1849 C CA . GLN A 1 237 ? 19.714 8.612 -20.492 1.00 73.75 237 GLN A CA 1
ATOM 1850 C C . GLN A 1 237 ? 18.945 9.650 -21.319 1.00 73.75 237 GLN A C 1
ATOM 1852 O O . GLN A 1 237 ? 19.276 9.864 -22.487 1.00 73.75 237 GLN A O 1
ATOM 1857 N N . ALA A 1 238 ? 17.990 10.357 -20.710 1.00 76.44 238 ALA A N 1
ATOM 1858 C CA . ALA A 1 238 ? 17.259 11.442 -21.358 1.00 76.44 238 ALA A CA 1
ATOM 1859 C C . ALA A 1 238 ? 18.203 12.560 -21.837 1.00 76.44 238 ALA A C 1
ATOM 1861 O O . ALA A 1 238 ? 18.105 13.001 -22.984 1.00 76.44 238 ALA A O 1
ATOM 1862 N N . ALA A 1 239 ? 19.168 12.966 -21.006 1.00 77.50 239 ALA A N 1
ATOM 1863 C CA . ALA A 1 239 ? 20.168 13.970 -21.361 1.00 77.50 239 ALA A CA 1
ATOM 1864 C C . ALA A 1 239 ? 21.066 13.513 -22.523 1.00 77.50 239 ALA A C 1
ATOM 1866 O O . ALA A 1 239 ? 21.359 14.294 -23.428 1.00 77.50 239 ALA A O 1
ATOM 1867 N N . VAL A 1 240 ? 21.475 12.240 -22.543 1.00 78.75 240 VAL A N 1
ATOM 1868 C CA . VAL A 1 240 ? 22.264 11.663 -23.642 1.00 78.75 240 VAL A CA 1
ATOM 1869 C C . VAL A 1 240 ? 21.472 11.657 -24.951 1.00 78.75 240 VAL A C 1
ATOM 1871 O O . VAL A 1 240 ? 22.034 12.005 -25.991 1.00 78.75 240 VAL A O 1
ATOM 1874 N N . VAL A 1 241 ? 20.184 11.303 -24.923 1.00 77.94 241 VAL A N 1
ATOM 1875 C CA . VAL A 1 241 ? 19.307 11.341 -26.108 1.00 77.94 241 VAL A CA 1
ATOM 1876 C C . VAL A 1 241 ? 19.158 12.771 -26.625 1.00 77.94 241 VAL A C 1
ATOM 1878 O O . VAL A 1 241 ? 19.417 13.022 -27.801 1.00 77.94 241 VAL A O 1
ATOM 1881 N N . GLN A 1 242 ? 18.859 13.727 -25.743 1.00 79.19 242 GLN A N 1
ATOM 1882 C CA . GLN A 1 242 ? 18.754 15.150 -26.086 1.00 79.19 242 GLN A CA 1
ATOM 1883 C C . GLN A 1 242 ? 20.058 15.703 -26.681 1.00 79.19 242 GLN A C 1
ATOM 1885 O O . GLN A 1 242 ? 20.041 16.406 -27.691 1.00 79.19 242 GLN A O 1
ATOM 1890 N N . LEU A 1 243 ? 21.213 15.323 -26.126 1.00 78.25 243 LEU A N 1
ATOM 1891 C CA . LEU A 1 243 ? 22.521 15.707 -26.658 1.00 78.25 243 LEU A CA 1
ATOM 1892 C C . LEU A 1 243 ? 22.774 15.126 -28.059 1.00 78.25 243 LEU A C 1
ATOM 1894 O O . LEU A 1 243 ? 23.365 15.792 -28.912 1.00 78.25 243 LEU A O 1
ATOM 1898 N N . ARG A 1 244 ? 22.356 13.879 -28.310 1.00 78.94 244 ARG A N 1
ATOM 1899 C CA . ARG A 1 244 ? 22.491 13.230 -29.625 1.00 78.94 244 ARG A CA 1
ATOM 1900 C C . ARG A 1 244 ? 21.586 13.889 -30.669 1.00 78.94 244 ARG A C 1
ATOM 1902 O O . ARG A 1 244 ? 22.059 14.168 -31.770 1.00 78.94 244 ARG A O 1
ATOM 1909 N N . LEU A 1 245 ? 20.343 14.207 -30.306 1.00 78.31 245 LEU A N 1
ATOM 1910 C CA . LEU A 1 245 ? 19.404 14.955 -31.151 1.00 78.31 245 LEU A CA 1
ATOM 1911 C C . LEU A 1 245 ? 19.929 16.361 -31.466 1.00 78.31 245 LEU A C 1
ATOM 1913 O O . LEU A 1 245 ? 19.899 16.790 -32.620 1.00 78.31 245 LEU A O 1
ATOM 1917 N N . TRP A 1 246 ? 20.505 17.046 -30.473 1.00 74.75 246 TRP A N 1
ATOM 1918 C CA . TRP A 1 246 ? 21.118 18.362 -30.656 1.00 74.75 246 TRP A CA 1
ATOM 1919 C C . TRP A 1 246 ? 22.286 18.326 -31.652 1.00 74.75 246 TRP A C 1
ATOM 1921 O O . TRP A 1 246 ? 22.287 19.087 -32.619 1.00 74.75 246 TRP A O 1
ATOM 1931 N N . LYS A 1 247 ? 23.222 17.376 -31.506 1.00 75.75 247 LYS A N 1
ATOM 1932 C CA . LYS A 1 247 ? 24.339 17.191 -32.456 1.00 75.75 247 LYS A CA 1
ATOM 1933 C C . LYS A 1 247 ? 23.866 16.854 -33.875 1.00 75.75 247 LYS A C 1
ATOM 1935 O O . LYS A 1 247 ? 24.527 17.225 -34.846 1.00 75.75 247 LYS A O 1
ATOM 1940 N N . ARG A 1 248 ? 22.733 16.153 -34.017 1.00 72.06 248 ARG A N 1
ATOM 1941 C CA . ARG A 1 248 ? 22.100 15.883 -35.320 1.00 72.06 248 ARG A CA 1
ATOM 1942 C C . ARG A 1 248 ? 21.512 17.159 -35.929 1.00 72.06 248 ARG A C 1
ATOM 1944 O O . ARG A 1 248 ? 21.737 17.421 -37.109 1.00 72.06 248 ARG A O 1
ATOM 1951 N N . SER A 1 249 ? 20.812 17.967 -35.131 1.00 66.88 249 SER A N 1
ATOM 1952 C CA . SER A 1 249 ? 20.239 19.254 -35.556 1.00 66.88 249 SER A CA 1
ATOM 1953 C C . SER A 1 249 ? 21.317 20.259 -35.973 1.00 66.88 249 SER A C 1
ATOM 1955 O O . SER A 1 249 ? 21.165 20.941 -36.985 1.00 66.88 249 SER A O 1
ATOM 1957 N N . GLU A 1 250 ? 22.435 20.302 -35.244 1.00 63.56 250 GLU A N 1
ATOM 1958 C CA . GLU A 1 250 ? 23.581 21.176 -35.525 1.00 63.56 250 GLU A CA 1
ATOM 1959 C C . GLU A 1 250 ? 24.286 20.796 -36.841 1.00 63.56 250 GLU A C 1
ATOM 1961 O O . GLU A 1 250 ? 24.619 21.665 -37.644 1.00 63.56 250 GLU A O 1
ATOM 1966 N N . ARG A 1 251 ? 24.409 19.492 -37.138 1.00 57.75 251 ARG A N 1
ATOM 1967 C CA . ARG A 1 251 ? 24.889 18.990 -38.443 1.00 57.75 251 ARG A CA 1
ATOM 1968 C C . ARG A 1 251 ? 23.922 19.248 -39.605 1.00 57.75 251 ARG A C 1
ATOM 1970 O O . ARG A 1 251 ? 24.360 19.253 -40.750 1.00 57.75 251 ARG A O 1
ATOM 1977 N N . SER A 1 252 ? 22.637 19.449 -39.317 1.00 52.62 252 SER A N 1
ATOM 1978 C CA . SER A 1 252 ? 21.571 19.636 -40.315 1.00 52.62 252 SER A C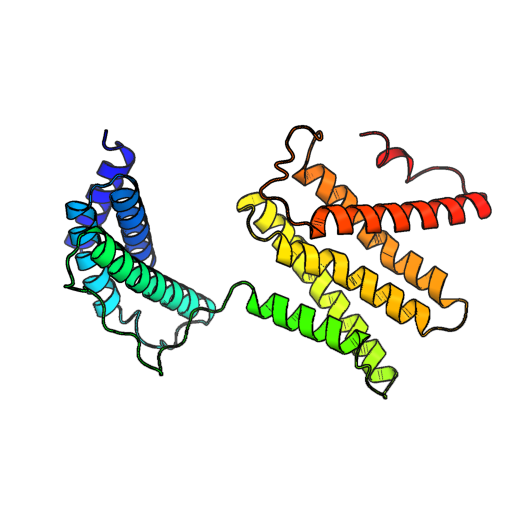A 1
ATOM 1979 C C . SER A 1 252 ? 21.229 21.113 -40.574 1.00 52.62 252 SER A C 1
ATOM 1981 O O . SER A 1 252 ? 20.377 21.403 -41.408 1.00 52.62 252 SER A O 1
ATOM 1983 N N . GLY A 1 253 ? 21.879 22.058 -39.878 1.00 47.59 253 GLY A N 1
ATOM 1984 C CA . GLY A 1 253 ? 21.716 23.502 -40.095 1.00 47.59 253 GLY A CA 1
ATOM 1985 C C . GLY A 1 253 ? 20.396 24.114 -39.600 1.00 47.59 253 GLY A C 1
ATOM 1986 O O . GLY A 1 253 ? 20.096 25.255 -39.949 1.00 47.59 253 GLY A O 1
ATOM 1987 N N . ALA A 1 254 ? 19.601 23.406 -38.791 1.00 45.53 254 ALA A N 1
ATOM 1988 C CA . ALA A 1 254 ? 18.331 23.916 -38.264 1.00 45.53 254 ALA A CA 1
ATOM 1989 C C . ALA A 1 254 ? 18.545 24.633 -36.915 1.00 45.53 254 ALA A C 1
ATOM 1991 O O . ALA A 1 254 ? 18.821 24.001 -35.894 1.00 45.53 254 ALA A O 1
ATOM 1992 N N . TYR A 1 255 ? 18.452 25.967 -36.922 1.00 38.25 255 TYR A N 1
ATOM 1993 C CA . TYR A 1 255 ? 18.658 26.838 -35.759 1.00 38.25 255 TYR A CA 1
ATOM 1994 C C . TYR A 1 255 ? 17.381 26.984 -34.890 1.00 38.25 255 TYR A C 1
ATOM 1996 O O . TYR A 1 255 ? 16.324 27.361 -35.384 1.00 38.25 255 TYR A O 1
ATOM 2004 N N . TRP A 1 256 ? 17.559 26.714 -33.586 1.00 48.19 256 TRP A N 1
ATOM 2005 C CA . TRP A 1 256 ? 16.854 27.156 -32.360 1.00 48.19 256 TRP A CA 1
ATOM 2006 C C . TRP A 1 256 ? 15.319 27.185 -32.285 1.00 48.19 256 TRP A C 1
ATOM 2008 O O . TRP A 1 256 ? 14.685 28.153 -32.694 1.00 48.19 256 TRP A O 1
ATOM 2018 N N . ALA A 1 257 ? 14.745 26.241 -31.526 1.00 41.53 257 ALA A N 1
ATOM 2019 C CA . ALA A 1 257 ? 13.482 26.506 -30.818 1.00 41.53 257 ALA A CA 1
ATOM 2020 C C . ALA A 1 257 ? 13.244 25.699 -29.525 1.00 41.53 257 ALA A C 1
ATOM 2022 O O . ALA A 1 257 ? 12.478 26.162 -28.686 1.00 41.53 257 ALA A O 1
ATOM 2023 N N . LEU A 1 258 ? 13.866 24.529 -29.310 1.00 43.25 258 LEU A N 1
ATOM 2024 C CA . LEU A 1 258 ? 13.419 23.633 -28.222 1.00 43.25 258 LEU A CA 1
ATOM 2025 C C . LEU A 1 258 ? 14.458 23.308 -27.135 1.00 43.25 258 LEU A C 1
ATOM 2027 O O . LEU A 1 258 ? 14.073 23.041 -26.000 1.00 43.25 258 LEU A O 1
ATOM 2031 N N . THR A 1 259 ? 15.762 23.416 -27.403 1.00 40.88 259 THR A N 1
ATOM 2032 C CA . THR A 1 259 ? 16.807 22.987 -26.449 1.00 40.88 259 THR A CA 1
ATOM 2033 C C . THR A 1 259 ? 17.230 24.047 -25.426 1.00 40.88 259 THR A C 1
ATOM 2035 O O . THR A 1 259 ? 17.819 23.704 -24.404 1.00 40.88 259 THR A O 1
ATOM 2038 N N . ALA A 1 260 ? 16.878 25.322 -25.620 1.00 36.25 260 ALA A N 1
ATOM 2039 C CA . ALA A 1 260 ? 17.221 26.392 -24.675 1.00 36.25 260 ALA A CA 1
ATOM 2040 C C . ALA A 1 260 ? 16.369 26.398 -23.388 1.00 36.25 260 ALA A C 1
ATOM 2042 O O . ALA A 1 260 ? 16.650 27.176 -22.488 1.00 36.25 260 ALA A O 1
ATOM 2043 N N . LYS A 1 261 ? 15.334 25.552 -23.273 1.00 41.00 261 LYS A N 1
ATOM 2044 C CA . LYS A 1 261 ? 14.451 25.523 -22.090 1.00 41.00 261 LYS A CA 1
ATOM 2045 C C . LYS A 1 261 ? 14.800 24.458 -21.048 1.00 41.00 261 LYS A C 1
ATOM 2047 O O . LYS A 1 261 ? 14.224 24.484 -19.970 1.00 41.00 261 LYS A O 1
ATOM 2052 N N . VAL A 1 262 ? 15.713 23.537 -21.361 1.00 41.03 262 VAL A N 1
ATOM 2053 C CA . VAL A 1 262 ? 16.029 22.382 -20.498 1.00 41.03 262 VAL A CA 1
ATOM 2054 C C . VAL A 1 262 ? 17.347 22.547 -19.733 1.00 41.03 262 VAL A C 1
ATOM 2056 O O . VAL A 1 262 ? 17.516 21.936 -18.688 1.00 41.03 262 VAL A O 1
ATOM 2059 N N . LEU A 1 263 ? 18.270 23.389 -20.210 1.00 32.81 263 LEU A N 1
ATOM 2060 C CA . LEU A 1 263 ? 19.606 23.552 -19.611 1.00 32.81 263 LEU A CA 1
ATOM 2061 C C . LEU A 1 263 ? 19.805 24.866 -18.832 1.00 32.81 263 LEU A C 1
ATOM 2063 O O . LEU A 1 263 ? 20.909 25.119 -18.362 1.00 32.81 263 LEU A O 1
ATOM 2067 N N . THR A 1 264 ? 18.775 25.709 -18.695 1.00 32.94 264 THR A N 1
ATOM 2068 C CA . THR A 1 264 ? 18.862 26.999 -17.975 1.00 32.94 264 THR A CA 1
ATOM 2069 C C . THR A 1 264 ? 17.927 27.116 -16.767 1.00 32.94 264 THR A C 1
ATOM 2071 O O . THR A 1 264 ? 17.584 28.234 -16.385 1.00 32.94 264 THR A O 1
ATOM 2074 N N . VAL A 1 265 ? 17.511 26.002 -16.161 1.00 34.38 265 VAL A N 1
ATOM 2075 C CA . VAL A 1 265 ? 16.900 25.996 -14.818 1.00 34.38 265 VAL A CA 1
ATOM 2076 C C . VAL A 1 265 ? 17.611 24.962 -13.966 1.00 34.38 265 VAL A C 1
ATOM 2078 O O . VAL A 1 265 ? 17.697 23.808 -14.437 1.00 34.38 265 VAL A O 1
#

Radius of gyration: 25.41 Å; Cα contacts (8 Å, |Δi|>4): 200; chains: 1; bounding box: 50×50×67 Å

Secondary structure (DSSP, 8-state):
---HHHHHHHHHHHHHHHTT---HHHHHHHHHHHHHHHHTT-HHHHHHHHHHHHHHHHHTTTTS--SS-HHHHHHHHHHHHHHHHHHHHHHHHHT----SSPPPPTT-PPPPPTTHHHHHHHHHHHHHHHS--S-HHHHHHHHHHHHHHHHHHHHHHHHHHHHHS--HHHHHHHHHHHHHHHHHHHHHS-SSHHHHHHHHHHHHHHHHHHHHHHHHTTTT---TTT--THHHHHHHHHHHHHHHHHHHHHHTT---SSGGGTS--

Solvent-accessible surface area (backbone atoms only — not comparable to full-atom values): 15324 Å² total; per-residue (Å²): 132,87,53,72,65,56,55,52,50,54,52,50,54,52,50,36,54,76,71,69,61,82,51,71,66,58,47,52,53,46,51,54,48,24,52,51,28,47,78,72,66,40,51,74,60,20,50,54,48,44,44,52,43,42,52,53,41,53,77,69,44,35,87,46,93,62,99,51,61,70,69,61,41,47,54,38,37,42,52,40,52,49,52,48,52,49,38,54,52,50,24,64,75,69,72,42,87,80,61,67,60,79,82,86,54,94,85,59,80,75,63,81,56,92,56,52,68,53,51,50,51,49,47,50,52,50,40,54,72,78,59,62,64,91,49,64,70,59,45,54,52,50,52,54,51,54,42,54,52,34,61,68,45,43,66,59,47,53,57,48,33,76,72,63,67,75,47,42,64,56,49,23,47,44,57,40,49,52,57,54,51,37,51,52,55,22,73,77,35,80,86,69,26,52,63,54,32,51,60,66,45,45,68,54,25,54,50,53,54,56,45,49,50,70,75,41,66,64,86,84,72,71,58,77,91,78,54,43,74,38,50,64,49,39,50,51,51,25,52,52,51,52,51,51,54,48,58,52,35,65,76,68,71,63,82,85,89,71,72,80,75,71,80,76,117

Sequence (265 aa):
MQSTLYANVKSTLGLLEALNYQSLEVVQSRLLCVFYEMGHGILPAASISLATCAKVARSMNLHKRSATPAVLEEERKRTWWMLLNLDRFLSVISGDPMLCTRDPNIDDTYPIDDGLWLQDLAGKVIRHIFDPTPDAAFQEQEAVQLERTLMALMPLLVEEELQFGNYCSAFGICTNAPFVLHDSMGRNGTGGSNDRALDAMEPLSIRITQFSLRLFGTGQDLNYGTFSPYVPLSLYQAAVVQLRLWKRSERSGAYWALTAKVLTV

Nearest PDB structures (foldseek):
  5ok9-assembly1_F  TM=3.508E-01  e=8.252E-02  Homo sapiens
  8qag-assembly1_A  TM=3.571E-01  e=1.640E+00  synthetic construct
  9dze-assembly1_S  TM=2.767E-01  e=9.101E-01  synthetic construct
  5lu1-assembly1_A  TM=2.079E-01  e=4.027E-01  Homo sapiens
  7zkw-assembly2_B  TM=1.584E-01  e=8.374E+00  Arabidopsis thaliana

pLDDT: mean 74.97, std 14.2, range [32.81, 95.44]

Mean predicted aligned error: 16.39 Å

Foldseek 3Di:
DDDPVLVVLVVVLVVCVVVVNADLVSLVSLLVSLVVCVVVVVLVVSVVSLLVSLVSLVVVVLQDQDPDPPVVNLSSQVSLVSSQVSQVVSCVVVVNPDGSHDDDDPPGDHRDDPCPVLVVLLVLLCCLQPVNDPDPVVSVVSLVVSLVVLVVCLVVLLVVCVVPVQCQVSNLSSLVSLLSSLVSQQVVDPDVSVVVSLVVCQVSLVVLLVSCCVPCVPVPPDDPVSHDPSSVVSNVSSVVSVVVVVVVCVVVVNDDDPPVPRPPD

InterPro domains:
  IPR007219 Xylanolytic transcriptional activator, regulatory domain [PF04082] (22-120)
  IPR007219 Xylanolytic transcriptional activator, regulatory domain [SM00906] (46-117)
  IPR050815 Transcription factor, fungi [PTHR47338] (15-122)

Organism: NCBI:txid329885